Protein AF-A0A7W0DWD5-F1 (afdb_monomer)

Secondary structure (DSSP, 8-state):
--SPPPPP-TT----HHHHIIIIIIHHHHHHS-PEE-TTT--EEESSSSPPB-TT-EEEEEEEEETTEEEEEEEEE--TT-B--S-STTT-EEEE-SSPBPGGGTTEEEEEEEEEETTTTEEEEEEEEEESSSSTT-EEEEEEETTSSSPPBPSSSSSS---TT-EEEEEEEEEB--

Solvent-accessible surface area (backbone atoms only — not comparable to full-atom values): 9457 Å² total; per-residue (Å²): 100,86,67,82,80,80,88,86,65,92,90,64,84,86,44,72,69,53,48,42,53,71,43,52,50,34,51,40,52,61,74,61,66,72,44,76,43,34,92,76,52,44,63,40,32,80,28,79,49,60,31,40,58,61,74,28,51,64,48,30,36,33,43,63,54,80,39,44,34,42,40,42,37,38,40,38,38,18,88,61,38,48,61,39,72,25,60,100,47,11,41,33,32,33,46,41,98,54,36,40,17,81,92,62,39,74,42,74,71,29,46,32,36,42,33,41,57,86,78,74,46,75,47,54,26,36,20,23,38,30,65,52,102,37,92,28,4,21,42,25,70,30,23,50,56,99,51,90,85,52,65,56,32,31,36,52,31,97,48,68,79,54,55,61,20,35,42,39,39,37,42,68,51,53,32,64,101

Radius of gyration: 19.74 Å; Cα contacts (8 Å, |Δi|>4): 423; chains: 1; bounding box: 54×29×57 Å

Mean predicted aligned error: 5.75 Å

pLDDT: mean 90.85, std 7.43, range [57.78, 98.25]

Organism: NCBI:txid2756131

Structure (mmCIF, N/CA/C/O backbone):
data_AF-A0A7W0DWD5-F1
#
_entry.id   AF-A0A7W0DWD5-F1
#
loop_
_atom_site.group_PDB
_atom_site.id
_atom_site.type_symbol
_atom_site.label_atom_id
_atom_site.label_alt_id
_atom_site.label_comp_id
_atom_site.label_asym_id
_atom_site.label_entity_id
_atom_site.label_seq_id
_atom_site.pdbx_PDB_ins_code
_atom_site.Cartn_x
_atom_site.Cartn_y
_atom_site.Cartn_z
_atom_site.occupancy
_atom_site.B_iso_or_equiv
_atom_site.auth_seq_id
_atom_site.auth_comp_id
_atom_site.auth_asym_id
_atom_site.auth_atom_id
_atom_site.pdbx_PDB_model_num
ATOM 1 N N . MET A 1 1 ? -12.768 -1.236 16.192 1.00 63.34 1 MET A N 1
ATOM 2 C CA . MET A 1 1 ? -14.123 -0.891 16.671 1.00 63.34 1 MET A CA 1
ATOM 3 C C . MET A 1 1 ? -15.084 -0.960 15.511 1.00 63.34 1 MET A C 1
ATOM 5 O O . MET A 1 1 ? -14.932 -0.204 14.559 1.00 63.34 1 MET A O 1
ATOM 9 N N . THR A 1 2 ? -16.025 -1.894 15.572 1.00 65.62 2 THR A N 1
ATOM 10 C CA . THR A 1 2 ? -17.063 -2.105 14.551 1.00 65.62 2 THR A CA 1
ATOM 11 C C . THR A 1 2 ? -18.243 -1.142 14.702 1.00 65.62 2 THR A C 1
ATOM 13 O O . THR A 1 2 ? -18.964 -0.914 13.738 1.00 65.62 2 THR A O 1
ATOM 16 N N . PHE A 1 3 ? -18.426 -0.554 15.888 1.00 75.00 3 PHE A N 1
ATOM 17 C CA . PHE A 1 3 ? -19.454 0.446 16.199 1.00 75.00 3 PHE A CA 1
ATOM 18 C C . PHE A 1 3 ? -19.078 1.236 17.466 1.00 75.00 3 PHE A C 1
ATOM 20 O O . PHE A 1 3 ? -18.151 0.854 18.186 1.00 75.00 3 PHE A O 1
ATOM 27 N N . ALA A 1 4 ? -19.783 2.339 17.732 1.00 82.69 4 ALA A N 1
ATOM 28 C CA . ALA A 1 4 ? -19.612 3.128 18.951 1.00 82.69 4 ALA A CA 1
ATOM 29 C C . ALA A 1 4 ? -20.178 2.373 20.173 1.00 82.69 4 ALA A C 1
ATOM 31 O O . ALA A 1 4 ? -21.328 1.938 20.090 1.00 82.69 4 ALA A O 1
ATOM 32 N N . PRO A 1 5 ? -19.423 2.224 21.284 1.00 88.94 5 PRO A N 1
ATOM 33 C CA . PRO A 1 5 ? -19.918 1.551 22.483 1.00 88.94 5 PRO A CA 1
ATOM 34 C C . PRO A 1 5 ? -21.228 2.154 22.976 1.00 88.94 5 PRO A C 1
ATOM 36 O O . PRO A 1 5 ? -21.402 3.379 22.968 1.00 88.94 5 PRO A O 1
ATOM 39 N N . ARG A 1 6 ? -22.143 1.300 23.434 1.00 90.31 6 ARG A N 1
ATOM 40 C CA . ARG A 1 6 ? -23.431 1.778 23.935 1.00 90.31 6 ARG A CA 1
ATOM 41 C C . ARG A 1 6 ? -23.285 2.591 25.224 1.00 90.31 6 ARG A C 1
ATOM 43 O O . ARG A 1 6 ? -22.399 2.352 26.045 1.00 90.31 6 ARG A O 1
ATOM 50 N N . THR A 1 7 ? -24.227 3.503 25.451 1.00 92.75 7 THR A N 1
ATOM 51 C CA . THR A 1 7 ? -24.408 4.145 26.760 1.00 92.75 7 THR A CA 1
ATOM 52 C C . THR A 1 7 ? -25.166 3.202 27.695 1.00 92.75 7 THR A C 1
ATOM 54 O O . THR A 1 7 ? -26.219 2.673 27.327 1.00 92.75 7 THR A O 1
ATOM 57 N N . TRP A 1 8 ? -24.622 2.993 28.895 1.00 93.12 8 TRP A N 1
ATOM 58 C CA . TRP A 1 8 ? -25.220 2.152 29.933 1.00 93.12 8 TRP A CA 1
ATOM 59 C C . TRP A 1 8 ? -26.064 2.992 30.896 1.00 93.12 8 TRP A C 1
ATOM 61 O O . TRP A 1 8 ? -25.707 4.131 31.208 1.00 93.12 8 TRP A O 1
ATOM 71 N N . VAL A 1 9 ? -27.170 2.431 31.376 1.00 93.31 9 VAL A N 1
ATOM 72 C CA . VAL A 1 9 ? -28.076 3.048 32.352 1.00 93.31 9 VAL A CA 1
ATOM 73 C C . VAL A 1 9 ? -28.135 2.220 33.631 1.00 93.31 9 VAL A C 1
ATOM 75 O O . VAL A 1 9 ? -27.999 0.998 33.626 1.00 93.31 9 VAL A O 1
ATOM 78 N N . VAL A 1 10 ? -28.337 2.891 34.764 1.00 94.12 10 VAL A N 1
ATOM 79 C CA . VAL A 1 10 ? -28.386 2.222 36.069 1.00 94.12 10 VAL A CA 1
ATOM 80 C C . VAL A 1 10 ? -29.570 1.254 36.131 1.00 94.12 10 VAL A C 1
ATOM 82 O O . VAL A 1 10 ? -30.687 1.603 35.758 1.00 94.12 10 VAL A O 1
ATOM 85 N N . GLY A 1 11 ? -29.321 0.050 36.653 1.00 93.12 11 GLY A N 1
ATOM 86 C CA . GLY A 1 11 ? -30.352 -0.961 36.902 1.00 93.12 11 GLY A CA 1
ATOM 87 C C . GLY A 1 11 ? -30.719 -1.828 35.697 1.00 93.12 11 GLY A C 1
ATOM 88 O O . GLY A 1 11 ? -31.630 -2.646 35.809 1.00 93.12 11 GLY A O 1
ATOM 89 N N . GLU A 1 12 ? -30.032 -1.691 34.559 1.00 93.00 12 GLU A N 1
ATOM 90 C CA . GLU A 1 12 ? -30.279 -2.564 33.412 1.00 93.00 12 GLU A CA 1
ATOM 91 C C . GLU A 1 12 ? -29.698 -3.973 33.592 1.00 93.00 12 GLU A C 1
ATOM 93 O O . GLU A 1 12 ? -28.645 -4.176 34.202 1.00 93.00 12 GLU A O 1
ATOM 98 N N . VAL A 1 13 ? -30.383 -4.966 33.023 1.00 94.06 13 VAL A N 1
ATOM 99 C CA . VAL A 1 13 ? -29.903 -6.349 33.016 1.00 94.06 13 VAL A CA 1
ATOM 100 C C . VAL A 1 13 ? -28.900 -6.527 31.881 1.00 94.06 13 VAL A C 1
ATOM 102 O O . VAL A 1 13 ? -29.251 -6.474 30.701 1.00 94.06 13 VAL A O 1
ATOM 105 N N . VAL A 1 14 ? -27.647 -6.797 32.240 1.00 94.50 14 VAL A N 1
ATOM 106 C CA . VAL A 1 14 ? -26.581 -7.107 31.284 1.00 94.50 14 VAL A CA 1
ATOM 107 C C . VAL A 1 14 ? -26.730 -8.555 30.816 1.00 94.50 14 VAL A C 1
ATOM 109 O O . VAL A 1 14 ? -26.384 -9.501 31.522 1.00 94.50 14 VAL A O 1
ATOM 112 N N . THR A 1 15 ? -27.285 -8.739 29.620 1.00 96.00 15 THR A N 1
ATOM 113 C CA . THR A 1 15 ? -27.498 -10.068 29.033 1.00 96.00 15 THR A CA 1
ATOM 114 C C . THR A 1 15 ? -26.234 -10.606 28.364 1.00 96.00 15 THR A C 1
ATOM 116 O O . THR A 1 15 ? -25.321 -9.861 28.006 1.00 96.00 15 THR A O 1
ATOM 119 N N . ALA A 1 16 ? -26.205 -11.916 28.105 1.00 96.00 16 ALA A N 1
ATOM 120 C CA . ALA A 1 16 ? -25.141 -12.527 27.311 1.00 96.00 16 ALA A CA 1
ATOM 121 C C . ALA A 1 16 ? -25.033 -11.914 25.902 1.00 96.00 16 ALA A C 1
ATOM 123 O O . ALA A 1 16 ? -23.928 -11.756 25.395 1.00 96.00 16 ALA A O 1
ATOM 124 N N . ALA A 1 17 ? -26.153 -11.527 25.280 1.00 95.06 17 ALA A N 1
ATOM 125 C CA . ALA A 1 17 ? -26.139 -10.857 23.979 1.00 95.06 17 ALA A CA 1
ATOM 126 C C . ALA A 1 17 ? -25.396 -9.514 24.046 1.00 95.06 17 ALA A C 1
ATOM 128 O O . ALA A 1 17 ? -24.547 -9.243 23.202 1.00 95.06 17 ALA A O 1
ATOM 129 N N . LEU A 1 18 ? -25.646 -8.729 25.099 1.00 93.94 18 LEU A N 1
ATOM 130 C CA . LEU A 1 18 ? -24.964 -7.456 25.327 1.00 93.94 18 LEU A CA 1
ATOM 131 C C . LEU A 1 18 ? -23.473 -7.641 25.616 1.00 93.94 18 LEU A C 1
ATOM 133 O O . LEU A 1 18 ? -22.660 -6.892 25.088 1.00 93.94 18 LEU A O 1
ATOM 137 N N . LEU A 1 19 ? -23.091 -8.658 26.394 1.00 94.25 19 LEU A N 1
ATOM 138 C CA . LEU A 1 19 ? -21.676 -8.977 26.621 1.00 94.25 19 LEU A CA 1
ATOM 139 C C . LEU A 1 19 ? -20.978 -9.426 25.330 1.00 94.25 19 LEU A C 1
ATOM 141 O O . LEU A 1 19 ? -19.835 -9.051 25.080 1.00 94.25 19 LEU A O 1
ATOM 145 N N . ASN A 1 20 ? -21.649 -10.211 24.487 1.00 94.25 20 ASN A N 1
ATOM 146 C CA . ASN A 1 20 ? -21.082 -10.635 23.208 1.00 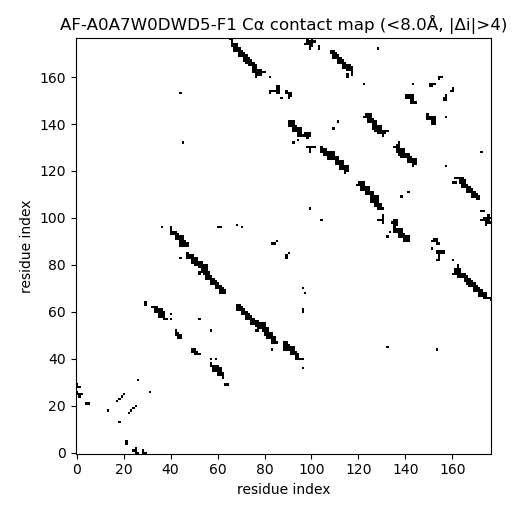94.25 20 ASN A CA 1
ATOM 147 C C . ASN A 1 20 ? -20.855 -9.429 22.296 1.00 94.25 20 ASN A C 1
ATOM 149 O O . ASN A 1 20 ? -19.750 -9.245 21.804 1.00 94.25 20 ASN A O 1
ATOM 153 N N . GLN A 1 21 ? -21.868 -8.581 22.148 1.00 91.69 21 GLN A N 1
ATOM 154 C CA . GLN A 1 21 ? -21.807 -7.404 21.296 1.00 91.69 21 GLN A CA 1
ATOM 155 C C . GLN A 1 21 ? -20.777 -6.385 21.812 1.00 91.69 21 GLN A C 1
ATOM 157 O O . GLN A 1 21 ? -19.808 -6.063 21.130 1.00 91.69 21 GLN A O 1
ATOM 162 N N . GLU A 1 22 ? -20.953 -5.887 23.034 1.00 92.31 22 GLU A N 1
ATOM 163 C CA . GLU A 1 22 ? -20.203 -4.728 23.537 1.00 92.31 22 GLU A CA 1
ATOM 164 C C . GLU A 1 22 ? -18.776 -5.070 23.975 1.00 92.31 22 GLU A C 1
ATOM 166 O O . GLU A 1 22 ? -17.918 -4.191 24.015 1.00 92.31 22 GLU A O 1
ATOM 171 N N . ILE A 1 23 ? -18.504 -6.336 24.301 1.00 89.81 23 ILE A N 1
ATOM 172 C CA . ILE A 1 23 ? -17.186 -6.776 24.766 1.00 89.81 23 ILE A CA 1
ATOM 173 C C . ILE A 1 23 ? -16.548 -7.677 23.719 1.00 89.81 23 ILE A C 1
ATOM 175 O O . ILE A 1 23 ? -15.553 -7.294 23.106 1.00 89.81 23 ILE A O 1
ATOM 179 N N . ARG A 1 24 ? -17.100 -8.875 23.494 1.00 89.81 24 ARG A N 1
ATOM 180 C CA . ARG A 1 24 ? -16.431 -9.884 22.659 1.00 89.81 24 ARG A CA 1
ATOM 181 C C . ARG A 1 24 ? -16.219 -9.391 21.230 1.00 89.81 24 ARG A C 1
ATOM 183 O O . ARG A 1 24 ? -15.098 -9.468 20.742 1.00 89.81 24 ARG A O 1
ATOM 190 N N . ASP A 1 25 ? -17.254 -8.883 20.573 1.00 88.12 25 ASP A N 1
ATOM 191 C CA . ASP A 1 25 ? -17.183 -8.481 19.167 1.00 88.12 25 ASP A CA 1
ATOM 192 C C . ASP A 1 25 ? -16.305 -7.237 18.990 1.00 88.12 25 ASP A C 1
ATOM 194 O O . ASP A 1 25 ? -15.529 -7.153 18.037 1.00 88.12 25 ASP A O 1
ATOM 198 N N . GLN A 1 26 ? -16.334 -6.311 19.954 1.00 84.38 26 GLN A N 1
ATOM 199 C CA . GLN A 1 26 ? -15.418 -5.171 19.995 1.00 84.38 26 GLN A CA 1
ATOM 200 C C . GLN A 1 26 ? -13.961 -5.629 20.114 1.00 84.38 26 GLN A C 1
ATOM 202 O O . GLN A 1 26 ? -13.141 -5.240 19.281 1.00 84.38 26 GLN A O 1
ATOM 207 N N . PHE A 1 27 ? -13.635 -6.500 21.075 1.00 83.88 27 PHE A N 1
ATOM 208 C CA . PHE A 1 27 ? -12.287 -7.057 21.229 1.00 83.88 27 PHE A CA 1
ATOM 209 C C . PHE A 1 27 ? -11.851 -7.864 20.004 1.00 83.88 27 PHE A C 1
ATOM 211 O O . PHE A 1 27 ? -10.753 -7.658 19.489 1.00 83.88 27 PHE A O 1
ATOM 218 N N . ASN A 1 28 ? -12.733 -8.700 19.462 1.00 82.88 28 ASN A N 1
ATOM 219 C CA . ASN A 1 28 ? -12.483 -9.417 18.217 1.00 82.88 28 ASN A CA 1
ATOM 220 C C . ASN A 1 28 ? -12.230 -8.453 17.051 1.00 82.88 28 ASN A C 1
ATOM 222 O O . ASN A 1 28 ? -11.404 -8.752 16.202 1.00 82.88 28 ASN A O 1
ATOM 226 N N . SER A 1 29 ? -12.847 -7.270 17.012 1.00 76.81 29 SER A N 1
ATOM 227 C CA . SER A 1 29 ? -12.554 -6.283 15.964 1.00 76.81 29 SER A CA 1
ATOM 228 C C . SER A 1 29 ? -11.142 -5.694 16.044 1.00 76.81 29 SER A C 1
ATOM 230 O O . SER A 1 29 ? -10.617 -5.243 15.031 1.00 76.81 29 SER A O 1
ATOM 232 N N . PHE A 1 30 ? -10.527 -5.680 17.230 1.00 72.50 30 PHE A N 1
AT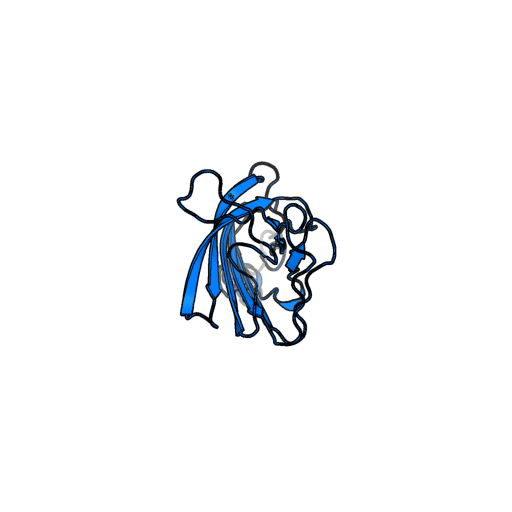OM 233 C CA . PHE A 1 30 ? -9.148 -5.221 17.408 1.00 72.50 30 PHE A CA 1
ATOM 234 C C . PHE A 1 30 ? -8.124 -6.327 17.149 1.00 72.50 30 PHE A C 1
ATOM 236 O O . PHE A 1 30 ? -7.019 -6.038 16.699 1.00 72.50 30 PHE A O 1
ATOM 243 N N . PHE A 1 31 ? -8.483 -7.580 17.436 1.00 74.94 31 PHE A N 1
ATOM 244 C CA . PHE A 1 31 ? -7.552 -8.710 17.401 1.00 74.94 31 PHE A CA 1
ATOM 245 C C . PHE A 1 31 ? -7.765 -9.671 16.219 1.00 74.94 31 PHE A C 1
ATOM 247 O O . PHE A 1 31 ? -6.929 -10.538 15.985 1.00 74.94 31 PHE A O 1
ATOM 254 N N . GLY A 1 32 ? -8.887 -9.567 15.505 1.00 67.25 32 GLY A N 1
ATOM 255 C CA . GLY A 1 32 ? -9.490 -10.731 14.852 1.00 67.25 32 GLY A CA 1
ATOM 256 C C . GLY A 1 32 ? -9.244 -10.937 13.364 1.00 67.25 32 GLY A C 1
ATOM 257 O O . GLY A 1 32 ? -9.376 -12.072 12.923 1.00 67.25 32 GLY A O 1
ATOM 258 N N . ALA A 1 33 ? -8.877 -9.939 12.561 1.00 75.88 33 ALA A N 1
ATOM 259 C CA . ALA A 1 33 ? -8.513 -10.211 11.169 1.00 75.88 33 ALA A CA 1
ATOM 260 C C . ALA A 1 33 ? -7.772 -9.047 10.522 1.00 75.88 33 ALA A C 1
ATOM 262 O O . ALA A 1 33 ? -8.101 -7.882 10.729 1.00 75.88 33 ALA A O 1
ATOM 263 N N . TRP A 1 34 ? -6.819 -9.394 9.663 1.00 90.06 34 TRP A N 1
ATOM 264 C CA . TRP A 1 34 ? -6.355 -8.499 8.615 1.00 90.06 34 TRP A CA 1
ATOM 265 C C . TRP A 1 34 ? -7.538 -8.104 7.723 1.00 90.06 34 TRP A C 1
ATOM 267 O O . TRP A 1 34 ? -8.212 -8.976 7.172 1.00 90.06 34 TRP A O 1
ATOM 277 N N . THR A 1 35 ? -7.760 -6.807 7.549 1.00 92.56 35 THR A N 1
ATOM 278 C CA . THR A 1 35 ? -8.734 -6.272 6.597 1.00 92.56 35 THR A CA 1
ATOM 279 C C . THR A 1 35 ? -8.106 -6.235 5.210 1.00 92.56 35 THR A C 1
ATOM 281 O O . THR A 1 35 ? -7.028 -5.665 5.030 1.00 92.56 35 THR A O 1
ATOM 284 N N . ASP A 1 36 ? -8.772 -6.839 4.228 1.00 95.44 36 ASP A N 1
ATOM 285 C CA . ASP A 1 36 ? -8.364 -6.765 2.826 1.00 95.44 36 ASP A CA 1
ATOM 286 C C . ASP A 1 36 ? -8.800 -5.428 2.208 1.00 95.44 36 ASP A C 1
ATOM 288 O O . ASP A 1 36 ? -9.934 -4.990 2.394 1.00 95.44 36 ASP A O 1
ATOM 292 N N . TYR A 1 37 ? -7.891 -4.780 1.484 1.00 96.38 37 TYR A N 1
ATOM 293 C CA . TYR A 1 37 ? -8.164 -3.569 0.702 1.00 96.38 37 TYR A CA 1
ATOM 294 C C . TYR A 1 37 ? -7.575 -3.671 -0.711 1.00 96.38 37 TYR A C 1
ATOM 296 O O . TYR A 1 37 ? -7.326 -2.665 -1.370 1.00 96.38 37 TYR A O 1
ATOM 304 N N . SER A 1 38 ? -7.353 -4.896 -1.200 1.00 97.44 38 SER A N 1
ATOM 305 C CA . SER A 1 38 ? -6.694 -5.156 -2.486 1.00 97.44 38 SER A CA 1
ATOM 306 C C . SER A 1 38 ? -7.414 -4.484 -3.656 1.00 97.44 38 SER A C 1
ATOM 308 O O . SER A 1 38 ? -6.766 -3.976 -4.563 1.00 97.44 38 SER A O 1
ATOM 310 N N . ALA A 1 39 ? -8.749 -4.445 -3.617 1.00 96.75 39 ALA A N 1
ATOM 311 C CA . ALA A 1 39 ? -9.578 -3.878 -4.681 1.00 96.75 39 ALA A CA 1
ATOM 312 C C . ALA A 1 39 ? -9.575 -2.340 -4.734 1.00 96.75 39 ALA A C 1
ATOM 314 O O . ALA A 1 39 ? -9.924 -1.768 -5.762 1.00 96.75 39 ALA A O 1
ATOM 315 N N . THR A 1 40 ? -9.222 -1.670 -3.635 1.00 95.88 40 THR A N 1
ATOM 316 C CA . THR A 1 40 ? -9.196 -0.199 -3.540 1.00 95.88 40 THR A CA 1
ATOM 317 C C . THR A 1 40 ? -7.780 0.362 -3.502 1.00 95.88 40 THR A C 1
ATOM 319 O O . THR A 1 40 ? -7.598 1.577 -3.463 1.00 95.88 40 THR A O 1
ATOM 322 N N . MET A 1 41 ? -6.776 -0.511 -3.505 1.00 97.00 41 MET A N 1
ATOM 323 C CA . MET A 1 41 ? -5.375 -0.137 -3.534 1.00 97.00 41 MET A CA 1
ATOM 324 C C . MET A 1 41 ? -5.009 0.415 -4.922 1.00 97.00 41 MET A C 1
ATOM 326 O O . MET A 1 41 ? -5.243 -0.224 -5.945 1.00 97.00 41 MET A O 1
ATOM 330 N N . VAL A 1 42 ? -4.431 1.614 -4.948 1.00 96.88 42 VAL A N 1
ATOM 331 C CA . VAL A 1 42 ? -4.006 2.332 -6.152 1.00 96.88 42 VAL A CA 1
ATOM 332 C C . VAL A 1 42 ? -2.489 2.291 -6.256 1.00 96.88 42 VAL A C 1
ATOM 334 O O . VAL A 1 42 ? -1.800 2.764 -5.355 1.00 96.88 42 VAL A O 1
ATOM 337 N N . TRP A 1 43 ? -1.978 1.774 -7.369 1.00 96.50 43 TRP A N 1
ATOM 338 C CA . TRP A 1 43 ? -0.613 2.008 -7.838 1.00 96.50 43 TRP A CA 1
ATOM 339 C C . TRP A 1 43 ? -0.666 3.098 -8.906 1.00 96.50 43 TRP A C 1
ATOM 341 O O . TRP A 1 43 ? -1.419 2.966 -9.869 1.00 96.50 43 TRP A O 1
ATOM 351 N N . GLY A 1 44 ? 0.087 4.176 -8.713 1.00 95.56 44 GLY A N 1
ATOM 352 C CA . GLY A 1 44 ? 0.093 5.323 -9.612 1.00 95.56 44 GLY A CA 1
ATOM 353 C C . GLY A 1 44 ? 1.484 5.914 -9.813 1.00 95.56 44 GLY A C 1
ATOM 354 O O . GLY A 1 44 ? 2.459 5.474 -9.205 1.00 95.56 44 GLY A O 1
ATOM 355 N N . ALA A 1 45 ? 1.548 6.920 -10.678 1.00 95.19 45 ALA A N 1
ATOM 356 C CA . ALA A 1 45 ? 2.737 7.704 -10.999 1.00 95.19 45 ALA A CA 1
ATOM 357 C C . ALA A 1 45 ? 2.443 9.197 -10.801 1.00 95.19 45 ALA A C 1
ATOM 359 O O . ALA A 1 45 ? 1.349 9.665 -11.127 1.00 95.19 45 ALA A O 1
ATOM 360 N N . GLU A 1 46 ? 3.390 9.959 -10.254 1.00 92.56 46 GLU A N 1
ATOM 361 C CA . GLU A 1 46 ? 3.192 11.398 -9.997 1.00 92.56 46 GLU A CA 1
ATOM 362 C C . GLU A 1 46 ? 3.033 12.241 -11.265 1.00 92.56 46 GLU A C 1
ATOM 364 O O . GLU A 1 46 ? 2.379 13.285 -11.243 1.00 92.56 46 GLU A O 1
ATOM 369 N N . GLY A 1 47 ? 3.593 11.774 -12.375 1.00 88.81 47 GLY A N 1
ATOM 370 C CA . GLY A 1 47 ? 3.510 12.401 -13.682 1.00 88.81 47 GLY A CA 1
ATOM 371 C C . GLY A 1 47 ? 3.461 11.368 -14.803 1.00 88.81 47 GLY A C 1
ATOM 372 O O . GLY A 1 47 ? 3.720 10.182 -14.603 1.00 88.81 47 GLY A O 1
ATOM 373 N N . GLY A 1 48 ? 3.111 11.842 -15.999 1.00 88.44 48 GLY A N 1
ATOM 374 C CA . GLY A 1 48 ? 2.972 11.000 -17.187 1.00 88.44 48 GLY A CA 1
ATOM 375 C C . GLY A 1 48 ? 1.783 10.036 -17.128 1.00 88.44 48 GLY A C 1
ATOM 376 O O . GLY A 1 48 ? 0.803 10.239 -16.402 1.00 88.44 48 GLY A O 1
ATOM 377 N N . THR A 1 49 ? 1.865 8.992 -17.946 1.00 92.44 49 THR A N 1
ATOM 378 C CA . THR A 1 49 ? 0.880 7.916 -18.037 1.00 92.44 49 THR A CA 1
ATOM 379 C C . THR A 1 49 ? 0.877 7.088 -16.757 1.00 92.44 49 THR A C 1
ATOM 381 O O . THR A 1 49 ? 1.925 6.671 -16.266 1.00 92.44 49 THR A O 1
ATOM 384 N N . GLN A 1 50 ? -0.312 6.822 -16.217 1.00 93.94 50 GLN A N 1
ATOM 385 C CA . GLN A 1 50 ? -0.452 6.015 -15.007 1.00 93.94 50 GLN A CA 1
ATOM 386 C C . GLN A 1 50 ? -0.135 4.536 -15.291 1.00 93.94 50 GLN A C 1
ATOM 388 O O . GLN A 1 50 ? -0.547 4.017 -16.336 1.00 93.94 50 GLN A O 1
ATOM 393 N N . PRO A 1 51 ? 0.554 3.834 -14.373 1.00 95.69 51 PRO A N 1
ATOM 394 C CA . PRO A 1 51 ? 0.689 2.390 -14.455 1.00 95.69 51 PRO A CA 1
ATOM 395 C C . PRO A 1 51 ? -0.683 1.720 -14.331 1.00 95.69 51 PRO A C 1
ATOM 397 O O . PRO A 1 51 ? -1.594 2.221 -13.669 1.00 95.69 51 PRO A O 1
ATOM 400 N N . ALA A 1 52 ? -0.828 0.560 -14.957 1.00 96.44 52 ALA A N 1
ATOM 401 C CA . ALA A 1 52 ? -2.026 -0.255 -14.862 1.00 96.44 52 ALA A CA 1
ATOM 402 C C . ALA A 1 52 ? -1.640 -1.704 -14.592 1.00 96.44 52 ALA A C 1
ATOM 404 O O . ALA A 1 52 ? -0.780 -2.278 -15.258 1.00 96.44 52 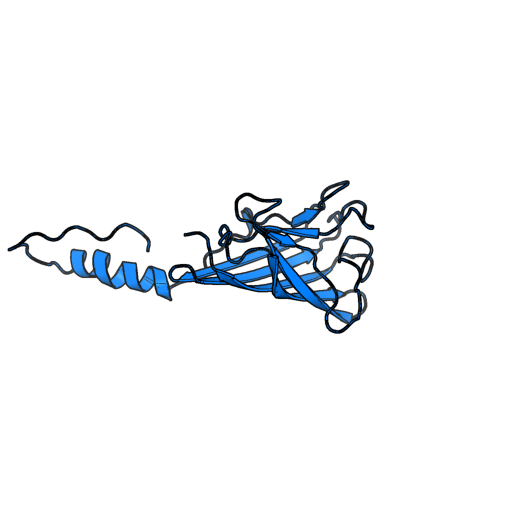ALA A O 1
ATOM 405 N N . ILE A 1 53 ? -2.324 -2.333 -13.635 1.00 97.38 53 ILE A N 1
ATOM 406 C CA . ILE A 1 53 ? -2.007 -3.709 -13.246 1.00 97.38 53 ILE A CA 1
ATOM 407 C C . ILE A 1 53 ? -2.298 -4.725 -14.360 1.00 97.38 53 ILE A C 1
ATOM 409 O O . ILE A 1 53 ? -1.639 -5.759 -14.425 1.00 97.38 53 ILE A O 1
ATOM 413 N N . GLY A 1 54 ? -3.240 -4.446 -15.267 1.00 97.56 54 GLY A N 1
ATOM 414 C CA . GLY A 1 54 ? -3.612 -5.380 -16.332 1.00 97.56 54 GLY A CA 1
ATOM 415 C C . GLY A 1 54 ? -4.039 -6.741 -15.769 1.00 97.56 54 GLY A C 1
ATOM 416 O O . GLY A 1 54 ? -4.872 -6.808 -14.870 1.00 97.56 54 GLY A O 1
ATOM 417 N N . ASN A 1 55 ? -3.443 -7.822 -16.276 1.00 97.75 55 ASN A N 1
ATOM 418 C CA . ASN A 1 55 ? -3.638 -9.190 -15.784 1.00 97.75 55 ASN A CA 1
ATOM 419 C C . ASN A 1 55 ? -2.736 -9.572 -14.589 1.00 97.75 55 ASN A C 1
ATOM 421 O O . ASN A 1 55 ? -2.654 -10.751 -14.242 1.00 97.75 55 ASN A O 1
ATOM 425 N N . GLY A 1 56 ? -2.036 -8.607 -13.988 1.00 97.88 56 GLY A N 1
ATOM 426 C CA . GLY A 1 56 ? -1.307 -8.793 -12.736 1.00 97.88 56 GLY A CA 1
ATOM 427 C C . GLY A 1 56 ? -2.239 -8.956 -11.531 1.00 97.88 56 GLY A C 1
ATOM 428 O O . GLY A 1 56 ? -3.464 -8.951 -11.650 1.00 97.88 56 GLY A O 1
ATOM 429 N N . THR A 1 57 ? -1.659 -9.088 -10.339 1.00 98.00 57 THR A N 1
ATOM 430 C CA . THR A 1 57 ? -2.432 -9.242 -9.096 1.00 98.00 57 THR A CA 1
ATOM 431 C C . THR A 1 57 ? -1.974 -8.275 -8.016 1.00 98.00 57 THR A C 1
ATOM 433 O O . THR A 1 57 ? -0.781 -8.014 -7.864 1.00 98.00 57 THR A O 1
ATOM 436 N N . ILE A 1 58 ? -2.934 -7.773 -7.241 1.00 98.25 58 ILE A N 1
ATOM 437 C CA . ILE A 1 58 ? -2.703 -6.967 -6.043 1.00 98.25 58 ILE A CA 1
ATOM 438 C C . ILE A 1 58 ? -3.242 -7.754 -4.854 1.00 98.25 58 ILE A C 1
ATOM 440 O O . ILE A 1 58 ? -4.367 -8.248 -4.879 1.00 98.25 58 ILE A O 1
ATOM 444 N N . VAL A 1 59 ? -2.427 -7.871 -3.811 1.00 98.12 59 VAL A N 1
ATOM 445 C CA . VAL A 1 59 ? -2.827 -8.362 -2.494 1.00 98.12 59 VAL A CA 1
ATOM 446 C C . VAL A 1 59 ? -2.443 -7.295 -1.487 1.00 98.12 59 VAL A C 1
ATOM 448 O O . VAL A 1 59 ? -1.261 -7.029 -1.300 1.00 98.12 59 VAL A O 1
ATOM 451 N N . ALA A 1 60 ? -3.422 -6.687 -0.832 1.00 97.88 60 ALA A N 1
ATOM 452 C CA . ALA A 1 60 ? -3.201 -5.607 0.113 1.00 97.88 60 ALA A CA 1
ATOM 453 C C . ALA A 1 60 ? -4.058 -5.819 1.359 1.00 97.88 60 ALA A C 1
ATOM 455 O O . ALA A 1 60 ? -5.275 -5.994 1.278 1.00 97.88 60 ALA A O 1
ATOM 456 N N . ARG A 1 61 ? -3.415 -5.833 2.528 1.00 96.75 61 ARG A N 1
ATOM 457 C CA . ARG A 1 61 ? -4.064 -6.094 3.814 1.00 96.75 61 ARG A CA 1
ATOM 458 C C . ARG A 1 61 ? -3.534 -5.183 4.905 1.00 96.75 61 ARG A C 1
ATOM 460 O O . ARG A 1 61 ? -2.367 -4.799 4.871 1.00 96.75 61 ARG A O 1
ATOM 467 N N . TYR A 1 62 ? -4.371 -4.854 5.882 1.00 95.25 62 TYR A N 1
ATOM 468 C CA . TYR A 1 62 ? -3.948 -4.064 7.034 1.00 95.25 62 TYR A CA 1
ATOM 469 C C . TYR A 1 62 ? -4.633 -4.478 8.332 1.00 95.25 62 TYR A C 1
ATOM 471 O O . TYR A 1 62 ? -5.712 -5.068 8.326 1.00 95.25 62 TYR A O 1
ATOM 479 N N . ILE A 1 63 ? -4.004 -4.133 9.449 1.00 93.12 63 ILE A N 1
ATOM 480 C CA . ILE A 1 63 ? -4.613 -4.108 10.775 1.00 93.12 63 ILE A CA 1
ATOM 481 C C . ILE A 1 63 ? -4.476 -2.684 11.304 1.00 93.12 63 ILE A C 1
ATOM 483 O O . ILE A 1 63 ? -3.426 -2.055 11.172 1.00 93.12 63 ILE A O 1
ATOM 487 N N . LYS A 1 64 ? -5.548 -2.170 11.910 1.00 89.94 64 LYS A N 1
ATOM 488 C CA . LYS A 1 64 ? -5.562 -0.855 12.551 1.00 89.94 64 LYS A CA 1
ATOM 489 C C . LYS A 1 64 ? -6.007 -0.982 14.001 1.00 89.94 64 LYS A C 1
ATOM 491 O O . LYS A 1 64 ? -7.161 -1.315 14.269 1.00 89.94 64 LYS A O 1
ATOM 496 N N . VAL A 1 65 ? -5.104 -0.670 14.926 1.00 89.19 65 VAL A N 1
ATOM 497 C CA . VAL A 1 65 ? -5.372 -0.641 16.370 1.00 89.19 65 VAL A CA 1
ATOM 498 C C . VAL A 1 65 ? -5.189 0.790 16.862 1.00 89.19 65 VAL A C 1
ATOM 500 O O . VAL A 1 65 ? -4.082 1.325 16.882 1.00 89.19 65 VAL A O 1
ATOM 503 N N . GLY A 1 66 ? -6.295 1.445 17.224 1.00 87.38 66 GLY A N 1
ATOM 504 C CA . GLY A 1 66 ? -6.284 2.885 17.486 1.00 87.38 66 GLY A CA 1
ATOM 505 C C . GLY A 1 66 ? -5.829 3.651 16.240 1.00 87.38 66 GLY A C 1
ATOM 506 O O . GLY A 1 66 ? -6.425 3.485 15.174 1.00 87.38 66 GLY A O 1
ATOM 507 N N . ARG A 1 67 ? -4.768 4.454 16.374 1.00 91.12 67 ARG A N 1
ATOM 508 C CA . ARG A 1 67 ? -4.121 5.179 15.264 1.00 91.12 67 ARG A CA 1
ATOM 509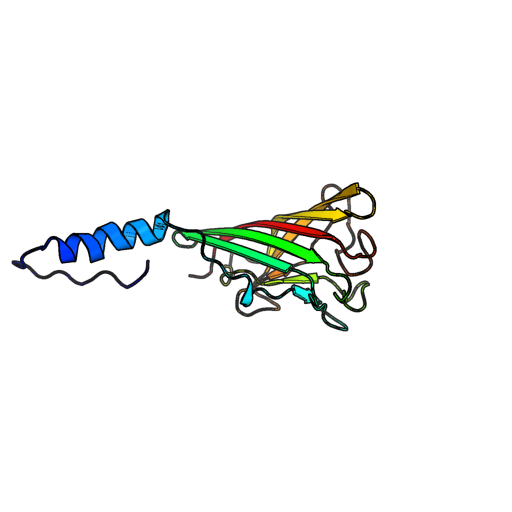 C C . ARG A 1 67 ? -2.935 4.439 14.651 1.00 91.12 67 ARG A C 1
ATOM 511 O O . ARG A 1 67 ? -2.375 4.897 13.666 1.00 91.12 67 ARG A O 1
ATOM 518 N N . THR A 1 68 ? -2.524 3.309 15.214 1.00 91.94 68 THR A N 1
ATOM 519 C CA . THR A 1 68 ? -1.429 2.520 14.647 1.00 91.94 68 THR A CA 1
ATOM 520 C C . THR A 1 68 ? -1.968 1.648 13.524 1.00 91.94 68 THR A C 1
ATOM 522 O O . THR A 1 68 ? -2.894 0.861 13.734 1.00 91.94 68 THR A O 1
ATOM 525 N N . VAL A 1 69 ? -1.382 1.787 12.338 1.00 93.31 69 VAL A N 1
ATOM 526 C CA . VAL A 1 69 ? -1.693 0.970 11.167 1.00 93.31 69 VAL A CA 1
ATOM 527 C C . VAL A 1 69 ? -0.476 0.133 10.814 1.00 93.31 69 VAL A C 1
ATOM 529 O O . VAL A 1 69 ? 0.588 0.688 10.556 1.00 93.31 69 VAL A O 1
ATOM 532 N N . ASP A 1 70 ? -0.656 -1.183 10.764 1.00 94.38 70 ASP A N 1
ATOM 533 C CA . ASP A 1 70 ? 0.276 -2.130 10.157 1.00 94.38 70 ASP A CA 1
ATOM 534 C C . ASP A 1 70 ? -0.311 -2.604 8.832 1.00 94.38 70 ASP A C 1
ATOM 536 O O . ASP A 1 70 ? -1.469 -3.022 8.779 1.00 94.38 70 ASP A O 1
ATOM 540 N N . TYR A 1 71 ? 0.466 -2.552 7.754 1.00 95.44 71 TYR A N 1
ATOM 541 C CA . TYR A 1 71 ? -0.006 -2.968 6.437 1.00 95.44 71 TYR A CA 1
ATOM 542 C C . TYR A 1 71 ? 1.011 -3.836 5.702 1.00 95.44 71 TYR A C 1
ATOM 544 O O . TYR A 1 71 ? 2.218 -3.778 5.938 1.00 95.44 71 TYR A O 1
ATOM 552 N N . LEU A 1 72 ? 0.477 -4.632 4.781 1.00 96.00 72 LEU A N 1
ATOM 553 C CA . LEU A 1 72 ? 1.2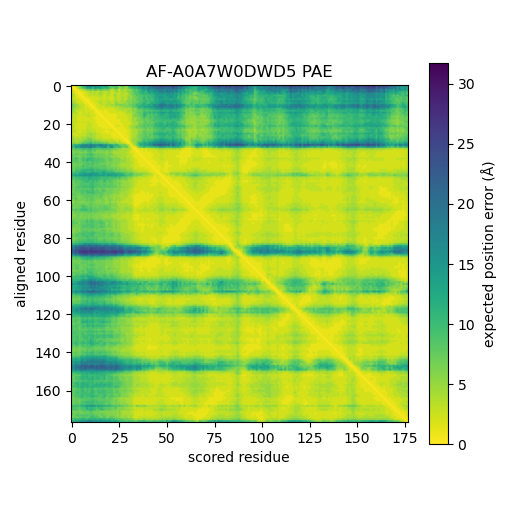00 -5.490 3.857 1.00 96.00 72 LEU A CA 1
ATOM 554 C C . LEU A 1 72 ? 0.601 -5.282 2.464 1.00 96.00 72 LEU A C 1
ATOM 556 O O . LEU A 1 72 ? -0.619 -5.308 2.299 1.00 96.00 72 LEU A O 1
ATOM 560 N N . GLN A 1 73 ? 1.446 -5.103 1.460 1.00 96.88 73 GLN A N 1
ATOM 561 C CA . GLN A 1 73 ? 1.070 -5.046 0.053 1.00 96.88 73 GLN A CA 1
ATOM 562 C C . GLN A 1 73 ? 1.989 -5.960 -0.745 1.00 96.88 73 GLN A C 1
ATOM 564 O O . GLN A 1 73 ? 3.195 -6.025 -0.505 1.00 96.88 73 GLN A O 1
ATOM 569 N N . ARG A 1 74 ? 1.416 -6.650 -1.722 1.00 97.44 74 ARG A N 1
ATOM 570 C CA . ARG A 1 74 ? 2.137 -7.413 -2.726 1.00 97.44 74 ARG A CA 1
ATOM 571 C C . ARG A 1 74 ? 1.502 -7.174 -4.082 1.00 97.44 74 ARG A C 1
ATOM 573 O O . ARG A 1 74 ? 0.319 -7.453 -4.257 1.00 97.44 74 ARG A O 1
ATOM 580 N N . ILE A 1 75 ? 2.300 -6.723 -5.034 1.00 97.44 75 ILE A N 1
ATOM 581 C CA . ILE A 1 75 ? 1.877 -6.488 -6.413 1.00 97.44 75 ILE A CA 1
ATOM 582 C C . ILE A 1 75 ? 2.705 -7.412 -7.289 1.00 97.44 75 ILE A C 1
ATOM 584 O O . ILE A 1 75 ? 3.928 -7.362 -7.244 1.00 97.44 75 ILE A O 1
ATOM 588 N N . THR A 1 76 ? 2.050 -8.294 -8.036 1.00 97.50 76 THR A N 1
ATOM 589 C CA . THR A 1 76 ? 2.704 -9.165 -9.021 1.00 97.50 76 THR A CA 1
ATOM 590 C C . THR A 1 76 ? 2.350 -8.672 -10.408 1.00 97.50 76 THR A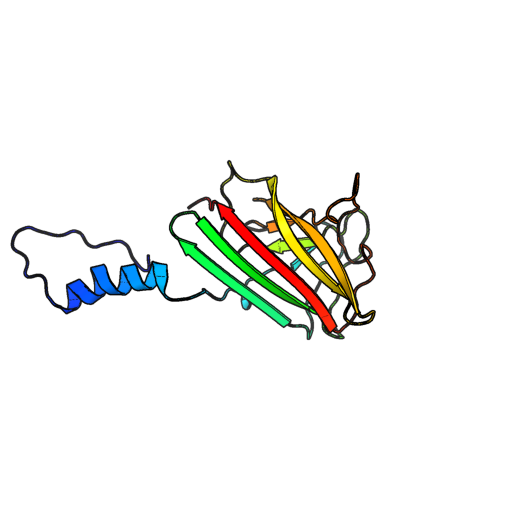 C 1
ATOM 592 O O . THR A 1 76 ? 1.169 -8.614 -10.755 1.00 97.50 76 THR A O 1
ATOM 595 N N . LEU A 1 77 ? 3.368 -8.318 -11.183 1.00 97.81 77 LEU A N 1
ATOM 596 C CA . LEU A 1 77 ? 3.198 -7.790 -12.526 1.00 97.81 77 LEU A CA 1
ATOM 597 C C . LEU A 1 77 ? 2.787 -8.905 -13.488 1.00 97.81 77 LEU A C 1
ATOM 599 O O . LEU A 1 77 ? 3.327 -10.011 -13.461 1.00 97.81 77 LEU A O 1
ATOM 603 N N . GLY A 1 78 ? 1.809 -8.609 -14.333 1.00 97.56 78 GLY A N 1
ATOM 604 C CA . GLY A 1 78 ? 1.339 -9.489 -15.390 1.00 97.56 78 GLY A CA 1
ATOM 605 C C . GLY A 1 78 ? 1.922 -9.109 -16.750 1.00 97.56 78 GLY A C 1
ATOM 606 O O . GLY A 1 78 ? 2.552 -8.068 -16.917 1.00 97.56 78 GLY A O 1
ATOM 607 N N . SER A 1 79 ? 1.690 -9.956 -17.751 1.00 96.81 79 SER A N 1
ATOM 608 C CA . SER A 1 79 ? 2.157 -9.726 -19.125 1.00 96.81 79 SER A CA 1
ATOM 609 C C . SER A 1 79 ? 1.483 -8.551 -19.834 1.00 96.81 79 SER A C 1
ATOM 611 O O . SER A 1 79 ? 1.976 -8.108 -20.864 1.00 96.81 79 SER A O 1
ATOM 613 N N . THR A 1 80 ? 0.344 -8.073 -19.329 1.00 97.62 80 THR A N 1
ATOM 614 C CA . THR A 1 80 ? -0.367 -6.903 -19.862 1.00 97.62 80 THR A CA 1
ATOM 615 C C . THR A 1 80 ? -0.347 -5.723 -18.891 1.00 97.62 80 THR A C 1
ATOM 617 O O . THR A 1 80 ? -1.144 -4.798 -19.057 1.00 97.62 80 THR A O 1
ATOM 620 N N . SER A 1 81 ? 0.481 -5.768 -17.840 1.00 97.69 81 SER A N 1
ATOM 621 C CA . SER A 1 81 ? 0.689 -4.607 -16.974 1.00 97.69 81 SER A CA 1
ATOM 622 C C . SER A 1 81 ? 1.389 -3.492 -17.754 1.00 97.69 81 SER A C 1
ATOM 624 O O . SER A 1 81 ? 2.268 -3.760 -18.571 1.00 97.69 81 SER A O 1
ATOM 626 N N . THR A 1 82 ? 1.018 -2.243 -17.486 1.00 96.06 82 THR A N 1
ATOM 627 C CA . THR A 1 82 ? 1.735 -1.056 -17.965 1.00 96.06 82 THR A CA 1
ATOM 628 C C . THR A 1 82 ? 2.381 -0.347 -16.782 1.00 96.06 82 THR A C 1
ATOM 630 O O . THR A 1 82 ? 1.860 -0.374 -15.667 1.00 96.06 82 THR A O 1
ATOM 633 N N . TYR A 1 83 ? 3.527 0.285 -17.018 1.00 93.81 83 TYR A N 1
ATOM 634 C CA . TYR A 1 83 ? 4.410 0.780 -15.954 1.00 93.81 83 TYR A CA 1
ATOM 635 C C . TYR A 1 83 ? 4.425 2.314 -15.842 1.00 93.81 83 TYR A C 1
ATOM 637 O O . TYR A 1 83 ? 5.007 2.869 -14.911 1.00 93.81 83 TYR A O 1
ATOM 645 N N . GLY A 1 84 ? 3.739 2.994 -16.764 1.00 91.75 84 GLY A N 1
ATOM 646 C CA . GLY A 1 84 ? 3.857 4.434 -16.974 1.00 91.75 84 GLY A CA 1
ATOM 647 C C . GLY A 1 84 ? 5.088 4.802 -17.804 1.00 91.75 84 GLY A C 1
ATOM 648 O O . GLY A 1 84 ? 5.778 3.925 -18.323 1.00 91.75 84 GLY A O 1
ATOM 649 N N . ASP A 1 85 ? 5.343 6.103 -17.938 1.00 81.69 85 ASP A N 1
ATOM 650 C CA . ASP A 1 85 ? 6.347 6.629 -18.881 1.00 81.69 85 ASP A CA 1
ATOM 651 C C . ASP A 1 85 ? 7.790 6.653 -18.318 1.00 81.69 85 ASP A C 1
ATOM 653 O O . ASP A 1 85 ? 8.737 6.848 -19.077 1.00 81.69 85 ASP A O 1
ATOM 657 N N . GLY A 1 86 ? 7.974 6.409 -17.010 1.00 77.06 86 GLY A N 1
ATOM 658 C CA . GLY A 1 86 ? 9.283 6.391 -16.330 1.00 77.06 86 GLY A CA 1
ATOM 659 C C . GLY A 1 86 ? 9.985 7.756 -16.218 1.00 77.06 86 GLY A C 1
ATOM 660 O O . GLY A 1 86 ? 9.438 8.797 -16.590 1.00 77.06 86 GLY A O 1
ATOM 661 N N . GLY A 1 87 ? 11.208 7.759 -15.681 1.00 69.06 87 GLY A N 1
ATOM 662 C CA . GLY A 1 87 ? 12.061 8.937 -15.509 1.00 69.06 87 GLY A CA 1
ATOM 663 C C . GLY A 1 87 ? 11.696 9.833 -14.317 1.00 69.06 87 GLY A C 1
ATOM 664 O O . GLY A 1 87 ? 10.809 9.543 -13.521 1.00 69.06 87 GLY A O 1
ATOM 665 N N . ALA A 1 88 ? 12.343 11.002 -14.223 1.00 57.78 88 ALA A N 1
ATOM 666 C CA . ALA A 1 88 ? 12.221 11.924 -13.082 1.00 57.78 88 ALA A CA 1
ATOM 667 C C . ALA A 1 88 ? 10.778 12.376 -12.735 1.00 57.78 88 ALA A C 1
ATOM 669 O O . ALA A 1 88 ? 10.554 12.903 -11.648 1.00 57.78 88 ALA A O 1
ATOM 670 N N . GLY A 1 89 ? 9.806 12.180 -13.636 1.00 67.25 89 GLY A N 1
ATOM 671 C CA . GLY A 1 89 ? 8.380 12.430 -13.391 1.00 67.25 89 GLY A CA 1
ATOM 672 C C . GLY A 1 89 ? 7.542 11.188 -13.058 1.00 67.25 89 GLY A C 1
ATOM 673 O O . GLY A 1 89 ? 6.393 11.342 -12.664 1.00 67.25 89 GLY A O 1
ATOM 674 N N . GLY A 1 90 ? 8.077 9.974 -13.210 1.00 84.44 90 GLY A N 1
ATOM 675 C CA . GLY A 1 90 ? 7.340 8.722 -13.039 1.00 84.44 90 GLY A CA 1
ATOM 676 C C . GLY A 1 90 ? 7.070 8.338 -11.584 1.00 84.44 90 GLY A C 1
ATOM 677 O O . GLY A 1 90 ? 6.033 7.729 -11.341 1.00 84.44 90 GLY A O 1
ATOM 678 N N . ASN A 1 91 ? 7.968 8.705 -10.652 1.00 91.44 91 ASN A N 1
ATOM 679 C CA . ASN A 1 91 ? 7.924 8.461 -9.194 1.00 91.44 91 ASN A CA 1
ATOM 680 C C . ASN A 1 91 ? 6.667 7.719 -8.729 1.00 91.44 91 ASN A C 1
ATOM 682 O O . ASN A 1 91 ? 5.598 8.322 -8.555 1.00 91.44 91 ASN A O 1
ATOM 686 N N . TRP A 1 92 ? 6.787 6.401 -8.576 1.00 94.31 92 TRP A N 1
ATOM 687 C CA . TRP A 1 92 ? 5.622 5.606 -8.240 1.00 94.31 92 TRP A CA 1
ATOM 688 C C . TRP A 1 92 ? 5.148 5.852 -6.819 1.00 94.31 92 TRP A C 1
ATOM 690 O O . TRP A 1 92 ? 5.926 5.993 -5.869 1.00 94.31 92 TRP A O 1
ATOM 700 N N . TYR A 1 93 ? 3.831 5.802 -6.674 1.00 95.25 93 TYR A N 1
ATOM 701 C CA . TYR A 1 93 ? 3.169 5.827 -5.390 1.00 95.25 93 TYR A CA 1
ATOM 702 C C . TYR A 1 93 ? 2.146 4.703 -5.268 1.00 95.25 93 TYR A C 1
ATOM 704 O O . TYR A 1 93 ? 1.584 4.207 -6.247 1.00 95.25 93 TYR A O 1
ATOM 712 N N . PHE A 1 94 ? 1.882 4.324 -4.024 1.00 96.62 94 PHE A N 1
ATOM 713 C CA . PHE A 1 94 ? 0.970 3.249 -3.671 1.00 96.62 94 PHE A CA 1
ATOM 714 C C . PHE A 1 94 ? 0.052 3.734 -2.554 1.00 96.62 94 PHE A C 1
ATOM 716 O O . PHE A 1 94 ? 0.530 4.166 -1.506 1.00 96.62 94 PHE A O 1
ATOM 723 N N . SER A 1 95 ? -1.265 3.704 -2.756 1.00 97.06 95 SER A N 1
ATOM 724 C CA . SER A 1 95 ? -2.213 4.189 -1.750 1.00 97.06 95 SER A CA 1
ATOM 725 C C . SER A 1 95 ? -2.135 3.369 -0.465 1.00 97.06 95 SER A C 1
ATOM 727 O O . SER A 1 95 ? -2.064 2.138 -0.510 1.00 97.06 95 SER A O 1
ATOM 729 N N . LEU A 1 96 ? -2.243 4.043 0.673 1.00 96.25 96 LEU A N 1
ATOM 730 C CA . LEU A 1 96 ? -2.333 3.416 1.986 1.00 96.25 96 LEU A CA 1
ATOM 731 C C . LEU A 1 96 ? -3.796 3.072 2.339 1.00 96.25 96 LEU A C 1
ATOM 733 O O . LEU A 1 96 ? -4.725 3.626 1.746 1.00 96.25 96 LEU A O 1
ATOM 737 N N . PRO A 1 97 ? -4.035 2.153 3.293 1.00 96.00 97 PRO A N 1
ATOM 738 C CA . PRO A 1 97 ? -5.390 1.734 3.670 1.00 96.00 97 PRO A CA 1
ATOM 739 C C . PRO A 1 97 ? -6.170 2.801 4.456 1.00 96.00 97 PRO A C 1
ATOM 741 O O . PRO A 1 97 ? -7.398 2.776 4.475 1.00 96.00 97 PRO A O 1
ATOM 744 N N . ALA A 1 98 ? -5.477 3.734 5.115 1.00 95.19 98 ALA A N 1
ATOM 745 C CA . ALA A 1 98 ? -6.071 4.827 5.883 1.00 95.19 98 ALA A CA 1
ATOM 746 C C . ALA A 1 98 ? -5.181 6.074 5.835 1.00 95.19 98 ALA A C 1
ATOM 748 O O . ALA A 1 98 ? -3.957 5.951 5.859 1.00 95.19 98 ALA A O 1
ATOM 749 N N . ALA A 1 99 ? -5.784 7.263 5.841 1.00 95.31 99 ALA A N 1
ATOM 750 C CA . ALA A 1 99 ? -5.041 8.520 5.799 1.00 95.31 99 ALA A CA 1
ATOM 751 C C . ALA A 1 99 ? -4.005 8.620 6.942 1.00 95.31 99 ALA A C 1
ATOM 753 O O . ALA A 1 99 ? -4.380 8.461 8.112 1.00 95.31 99 ALA A O 1
ATOM 754 N N . PRO A 1 100 ? -2.718 8.879 6.640 1.00 95.19 100 PRO A N 1
ATOM 755 C CA . PRO A 1 100 ? -1.703 9.099 7.661 1.00 95.19 100 PRO A CA 1
ATOM 756 C C . PRO A 1 100 ? -1.946 10.411 8.412 1.00 95.19 100 PRO A C 1
ATOM 758 O O . PRO A 1 100 ? -2.565 11.341 7.892 1.00 95.19 100 PRO A O 1
ATOM 761 N N . SER A 1 101 ? -1.445 10.492 9.643 1.00 94.06 101 SER A N 1
ATOM 762 C CA . SER A 1 101 ? -1.450 11.728 10.422 1.00 94.06 101 SER A CA 1
ATOM 763 C C . SER A 1 101 ? -0.645 12.811 9.702 1.00 94.06 101 SER A C 1
ATOM 765 O O . SER A 1 101 ? 0.458 12.558 9.216 1.00 94.06 101 SER A O 1
ATOM 767 N N . THR A 1 102 ? -1.159 14.041 9.659 1.00 90.44 102 THR A N 1
ATOM 768 C CA . THR A 1 102 ? -0.449 15.174 9.045 1.00 90.44 102 THR A CA 1
ATOM 769 C C . THR A 1 102 ? 0.843 15.510 9.790 1.00 90.44 102 THR A C 1
ATOM 771 O O . THR A 1 102 ? 1.823 15.886 9.150 1.00 90.44 102 THR A O 1
ATOM 774 N N . THR A 1 103 ? 0.886 15.294 11.111 1.00 86.06 103 THR A N 1
ATOM 775 C CA . THR A 1 103 ? 2.081 15.503 11.948 1.00 86.06 103 THR A CA 1
ATOM 776 C C . THR A 1 103 ? 3.140 14.418 11.770 1.00 86.06 103 THR A C 1
ATOM 778 O O . THR A 1 103 ? 4.301 14.651 12.088 1.00 86.06 103 THR A O 1
ATOM 781 N N . TRP A 1 104 ? 2.751 13.248 11.256 1.00 74.56 104 TRP A N 1
ATOM 782 C CA . TRP A 1 104 ? 3.641 12.114 10.986 1.00 74.56 104 TRP A CA 1
ATOM 783 C C . TRP A 1 104 ? 3.799 11.832 9.480 1.00 74.56 104 TRP A C 1
ATOM 785 O O . TRP A 1 104 ? 4.277 10.778 9.060 1.00 74.56 104 TRP A O 1
ATOM 795 N N . SER A 1 105 ? 3.404 12.784 8.634 1.00 78.75 105 SER A N 1
ATOM 796 C CA . SER A 1 105 ? 3.629 12.715 7.190 1.00 78.75 105 SER A CA 1
ATOM 797 C C . SER A 1 105 ? 5.103 12.985 6.847 1.00 78.75 105 SER A C 1
ATOM 799 O O . SER A 1 105 ? 5.861 13.472 7.683 1.00 78.75 105 SER A O 1
ATOM 801 N N . ALA A 1 106 ? 5.530 12.612 5.640 1.00 83.50 106 ALA A N 1
ATOM 802 C CA . ALA A 1 106 ? 6.904 12.731 5.136 1.00 83.50 106 ALA A CA 1
ATOM 803 C C . ALA A 1 106 ? 7.970 11.879 5.864 1.00 83.50 106 ALA A C 1
ATOM 805 O O . ALA A 1 106 ? 9.165 12.118 5.711 1.00 83.50 106 ALA A O 1
ATOM 806 N N . HIS A 1 107 ? 7.562 10.849 6.611 1.00 82.75 107 HIS A N 1
ATOM 807 C CA . HIS A 1 107 ? 8.492 9.933 7.278 1.00 82.75 107 HIS A CA 1
ATOM 808 C C . HIS A 1 107 ? 8.936 8.791 6.345 1.00 82.75 107 HIS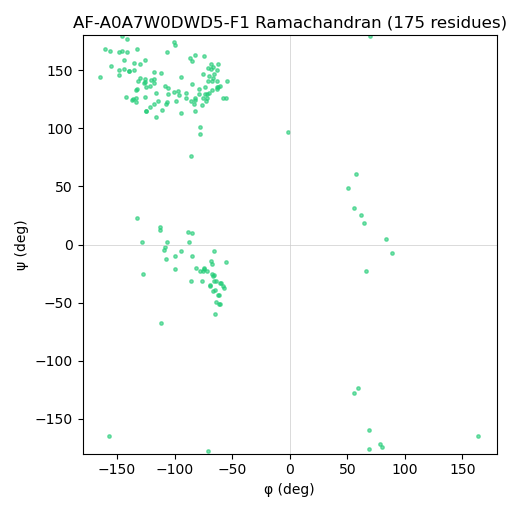 A C 1
ATOM 810 O O . HIS A 1 107 ? 8.106 8.028 5.842 1.00 82.75 107 HIS A O 1
ATOM 816 N N . GLN A 1 108 ? 10.252 8.651 6.151 1.00 82.19 108 GLN A N 1
ATOM 817 C CA . GLN A 1 108 ? 10.902 7.567 5.398 1.00 82.19 108 GLN A CA 1
ATOM 818 C C . GLN A 1 108 ? 11.141 6.339 6.286 1.00 82.19 108 GLN A C 1
ATOM 820 O O . GLN A 1 108 ? 12.244 6.105 6.771 1.00 82.19 108 GLN A O 1
ATOM 825 N N . THR A 1 109 ? 10.090 5.570 6.563 1.00 79.25 109 THR A N 1
ATOM 826 C CA . THR A 1 109 ? 10.159 4.449 7.525 1.00 79.25 109 THR A CA 1
ATOM 827 C C . THR A 1 109 ? 9.639 3.125 6.978 1.00 79.25 109 THR A C 1
ATOM 829 O O . THR A 1 109 ? 9.588 2.135 7.706 1.00 79.25 109 THR A O 1
ATOM 832 N N . GLN A 1 110 ? 9.229 3.088 5.710 1.00 89.06 110 GLN A N 1
ATOM 833 C CA . GLN A 1 110 ? 8.538 1.939 5.131 1.00 89.06 110 GLN A CA 1
ATOM 834 C C . GLN A 1 110 ? 9.501 1.094 4.314 1.00 89.06 110 GLN A C 1
ATOM 836 O O . GLN A 1 110 ? 10.221 1.629 3.475 1.00 89.06 110 GLN A O 1
ATOM 841 N N . HIS A 1 111 ? 9.494 -0.215 4.542 1.00 91.75 111 HIS A N 1
ATOM 842 C CA . HIS A 1 111 ? 10.390 -1.136 3.861 1.00 91.75 111 HIS A CA 1
ATOM 843 C C . HIS A 1 111 ? 9.745 -1.661 2.580 1.00 91.75 111 HIS A C 1
ATOM 845 O O . HIS A 1 111 ? 8.614 -2.161 2.587 1.00 91.75 111 HIS A O 1
ATOM 851 N N . VAL A 1 112 ? 10.496 -1.584 1.489 1.00 94.56 112 VAL A N 1
ATOM 852 C CA . VAL A 1 112 ? 10.063 -1.979 0.155 1.00 94.56 112 VAL A CA 1
ATOM 853 C C . VAL A 1 112 ? 11.049 -2.991 -0.400 1.00 94.56 112 VAL A C 1
ATOM 855 O O . VAL A 1 112 ? 12.261 -2.825 -0.307 1.00 94.56 112 VAL A O 1
ATOM 858 N N . VAL A 1 113 ? 10.531 -4.055 -0.998 1.00 95.19 113 VAL A N 1
ATOM 859 C CA . VAL A 1 113 ? 11.333 -5.022 -1.739 1.00 95.19 113 VAL A CA 1
ATOM 860 C C . VAL A 1 113 ? 10.764 -5.159 -3.134 1.00 95.19 113 VAL A C 1
ATOM 862 O O . VAL A 1 113 ? 9.595 -5.507 -3.284 1.00 95.19 113 VAL A O 1
ATOM 865 N N . TRP A 1 114 ? 11.605 -4.984 -4.144 1.00 94.88 114 TRP A N 1
ATOM 866 C CA . TRP A 1 114 ? 11.265 -5.318 -5.519 1.00 94.88 114 TRP A CA 1
ATOM 867 C C . TRP A 1 114 ? 12.091 -6.517 -5.969 1.00 94.88 114 TRP A C 1
ATOM 869 O O . TRP A 1 114 ? 13.322 -6.496 -5.994 1.00 94.88 114 TRP A O 1
ATOM 879 N N . ARG A 1 115 ? 11.393 -7.615 -6.248 1.00 95.25 115 ARG A N 1
ATOM 880 C CA . ARG A 1 115 ? 11.961 -8.847 -6.775 1.00 95.25 115 ARG A CA 1
ATOM 881 C C . ARG A 1 115 ? 11.849 -8.837 -8.293 1.00 95.25 115 ARG A C 1
ATOM 883 O O . ARG A 1 115 ? 10.740 -8.943 -8.814 1.00 95.25 115 ARG A O 1
ATOM 890 N N . ASP A 1 116 ? 13.001 -8.770 -8.947 1.00 94.12 116 ASP A N 1
ATOM 891 C CA . ASP A 1 116 ? 13.156 -9.075 -10.364 1.00 94.12 116 ASP A CA 1
ATOM 892 C C . ASP A 1 116 ? 13.171 -10.598 -10.496 1.00 94.12 116 ASP A C 1
ATOM 894 O O . ASP A 1 116 ? 14.180 -11.271 -10.243 1.00 94.12 116 ASP A O 1
ATOM 898 N N . ASN A 1 117 ? 12.009 -11.173 -10.785 1.00 89.19 117 ASN A N 1
ATOM 899 C CA . ASN A 1 117 ? 11.901 -12.618 -10.890 1.00 89.19 117 ASN A CA 1
ATOM 900 C C . ASN A 1 117 ? 12.503 -13.117 -12.209 1.00 89.19 117 ASN A C 1
ATOM 902 O O . ASN A 1 117 ? 12.923 -14.272 -12.281 1.00 89.19 117 ASN A O 1
ATOM 906 N N . SER A 1 118 ? 12.592 -12.242 -13.215 1.00 81.50 118 SER A N 1
ATOM 907 C CA . SER A 1 118 ? 13.195 -12.544 -14.511 1.00 81.50 118 SER A CA 1
ATOM 908 C C . SER A 1 118 ? 14.719 -12.722 -14.427 1.00 81.50 118 SER A C 1
ATOM 910 O O . SER A 1 118 ? 15.262 -13.618 -15.074 1.00 81.50 118 SER A O 1
ATOM 912 N N . ALA A 1 119 ? 15.396 -11.963 -13.558 1.00 87.25 119 ALA A N 1
ATOM 913 C CA . ALA A 1 119 ? 16.841 -12.056 -13.322 1.00 87.25 119 ALA A CA 1
ATOM 914 C C . ALA A 1 119 ? 17.222 -12.722 -11.987 1.00 87.25 119 ALA A C 1
ATOM 916 O O . ALA A 1 119 ? 18.403 -12.822 -11.654 1.00 87.25 119 ALA A O 1
ATOM 917 N N . SER A 1 120 ? 16.242 -13.184 -11.201 1.00 88.81 120 SER A N 1
ATOM 918 C CA . SER A 1 120 ? 16.449 -13.736 -9.850 1.00 88.81 120 SER A CA 1
ATOM 919 C C . SER A 1 120 ? 17.184 -12.785 -8.892 1.00 88.81 120 SER A C 1
ATOM 921 O O . SER A 1 120 ? 17.899 -13.231 -7.990 1.00 88.81 120 SER A O 1
ATOM 923 N N . THR A 1 121 ? 16.993 -11.473 -9.054 1.00 92.62 121 THR A N 1
ATOM 924 C CA . THR A 1 121 ? 17.588 -10.451 -8.182 1.00 92.62 121 THR A CA 1
ATOM 925 C C . THR A 1 121 ? 16.547 -9.820 -7.260 1.00 92.62 121 THR A C 1
ATOM 927 O O . THR A 1 121 ? 15.333 -10.016 -7.389 1.00 92.62 121 THR A O 1
ATOM 930 N N . ARG A 1 122 ? 17.026 -9.104 -6.240 1.00 92.50 122 ARG A N 1
ATOM 931 C CA . ARG A 1 122 ? 16.171 -8.432 -5.264 1.00 92.50 122 ARG A CA 1
ATOM 932 C C . ARG A 1 122 ? 16.764 -7.092 -4.872 1.00 92.50 122 ARG A C 1
ATOM 934 O O . ARG A 1 122 ? 17.882 -7.039 -4.367 1.00 92.50 122 ARG A O 1
ATOM 941 N N . TRP A 1 123 ? 15.946 -6.061 -4.996 1.00 93.19 123 TRP A N 1
ATOM 942 C CA . TRP A 1 123 ? 16.254 -4.695 -4.615 1.00 93.19 123 TRP A CA 1
ATOM 943 C C . TRP A 1 123 ? 15.514 -4.352 -3.331 1.00 93.19 123 TRP A C 1
ATOM 945 O O . TRP A 1 123 ? 14.336 -4.683 -3.174 1.00 93.19 123 TRP A O 1
ATOM 955 N N . HIS A 1 124 ? 16.221 -3.725 -2.396 1.00 93.19 124 HIS A N 1
ATOM 956 C CA . HIS A 1 124 ? 15.659 -3.244 -1.137 1.00 93.19 124 HIS A CA 1
ATOM 957 C C . HIS A 1 124 ? 15.596 -1.730 -1.190 1.00 93.19 124 HIS A C 1
ATOM 959 O O . HIS A 1 124 ? 16.535 -1.072 -1.642 1.00 93.19 124 HIS A O 1
ATOM 965 N N . GLY A 1 125 ? 14.480 -1.191 -0.735 1.00 92.88 125 GLY A N 1
ATOM 966 C CA . GLY A 1 125 ? 14.220 0.227 -0.745 1.00 92.88 125 GLY A CA 1
ATOM 967 C C . GLY A 1 125 ? 13.497 0.682 0.505 1.00 92.88 125 GLY A C 1
ATOM 968 O O . GLY A 1 125 ? 12.942 -0.108 1.275 1.00 92.88 125 GLY A O 1
ATOM 969 N N . VAL A 1 126 ? 13.506 1.993 0.677 1.00 91.94 126 VAL A N 1
ATOM 970 C CA . VAL A 1 126 ? 12.722 2.698 1.679 1.00 91.94 126 VAL A CA 1
ATOM 971 C C . VAL A 1 126 ? 11.758 3.635 0.976 1.00 91.94 126 VAL A C 1
ATOM 973 O O . VAL A 1 126 ? 12.089 4.219 -0.052 1.00 91.94 126 VAL A O 1
ATOM 976 N N . GLY A 1 127 ? 10.552 3.768 1.515 1.00 92.88 127 GLY A N 1
ATOM 977 C CA . GLY A 1 127 ? 9.560 4.703 1.003 1.00 92.88 127 GLY A CA 1
ATOM 978 C C . GLY A 1 127 ? 9.043 5.650 2.076 1.00 92.88 127 GLY A C 1
ATOM 979 O O . GLY A 1 127 ? 9.119 5.393 3.282 1.00 92.88 127 GLY A O 1
ATOM 980 N N 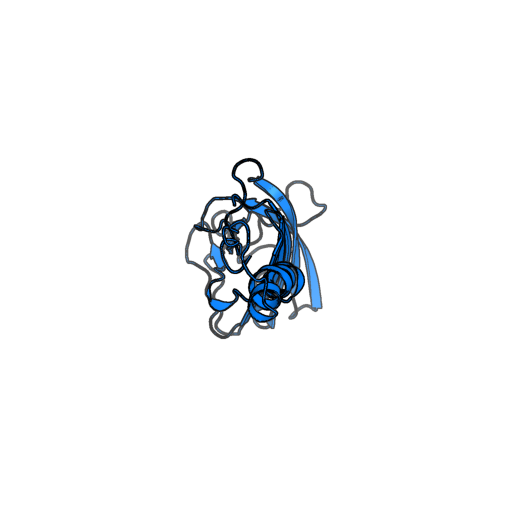. THR A 1 128 ? 8.499 6.763 1.601 1.00 93.06 128 THR A N 1
ATOM 981 C CA . THR A 1 128 ? 7.962 7.853 2.410 1.00 93.06 128 THR A CA 1
ATOM 982 C C . THR A 1 128 ? 6.456 7.708 2.578 1.00 93.06 128 THR A C 1
ATOM 984 O O . THR A 1 128 ? 5.729 7.614 1.588 1.00 93.06 128 THR A O 1
ATOM 987 N N . VAL A 1 129 ? 5.965 7.764 3.817 1.00 94.88 129 VAL A N 1
ATOM 988 C CA . VAL A 1 129 ? 4.528 7.920 4.097 1.00 94.88 129 VAL A CA 1
ATOM 989 C C . VAL A 1 129 ? 4.118 9.366 3.831 1.00 94.88 129 VAL A C 1
ATOM 991 O O . VAL A 1 129 ? 4.698 10.291 4.394 1.00 94.88 129 VAL A O 1
ATOM 994 N N . SER A 1 130 ? 3.099 9.587 3.006 1.00 93.94 130 SER A N 1
ATOM 995 C CA . SER A 1 130 ? 2.629 10.920 2.623 1.00 93.94 130 SER A CA 1
ATOM 996 C C . SER A 1 130 ? 1.108 11.032 2.673 1.00 93.94 130 SER A C 1
ATOM 998 O O . SER A 1 130 ? 0.392 10.068 2.425 1.00 93.94 130 SER A O 1
ATOM 1000 N N . THR A 1 131 ? 0.608 12.232 2.961 1.00 95.00 131 THR A N 1
ATOM 1001 C CA . THR A 1 131 ? -0.819 12.598 2.922 1.00 95.00 131 THR A CA 1
ATOM 1002 C C . THR A 1 131 ? -1.286 13.062 1.537 1.00 95.00 131 THR A C 1
ATOM 1004 O O . THR A 1 131 ? -2.432 13.471 1.381 1.00 95.00 131 THR A O 1
ATOM 1007 N N . THR A 1 132 ? -0.404 13.052 0.537 1.00 93.25 132 THR A N 1
ATOM 1008 C CA . THR A 1 132 ? -0.665 13.586 -0.812 1.00 93.25 132 THR A CA 1
ATOM 1009 C C . THR A 1 132 ? -1.004 12.475 -1.813 1.00 93.25 132 THR A C 1
ATOM 1011 O O . THR A 1 132 ? -0.940 11.302 -1.462 1.00 93.25 132 THR A O 1
ATOM 1014 N N . LEU A 1 133 ? -1.371 12.845 -3.051 1.00 93.56 133 LEU A N 1
ATOM 1015 C CA . LEU A 1 133 ? -1.632 11.972 -4.220 1.00 93.56 133 LEU A CA 1
ATOM 1016 C C . LEU A 1 133 ? -2.844 11.029 -4.123 1.00 93.56 133 LEU A C 1
ATOM 1018 O O . LEU A 1 133 ? -3.404 10.651 -5.146 1.00 93.56 133 LEU A O 1
ATOM 1022 N N . HIS A 1 134 ? -3.299 10.691 -2.918 1.00 96.00 134 HIS A N 1
ATOM 1023 C CA . HIS A 1 134 ? -4.486 9.875 -2.694 1.00 96.00 134 HIS A CA 1
ATOM 1024 C C . HIS A 1 134 ? -5.194 10.274 -1.392 1.00 96.00 134 HIS A C 1
ATOM 1026 O O . HIS A 1 134 ? -4.547 10.678 -0.428 1.00 96.00 134 HIS A O 1
ATOM 1032 N N . ALA A 1 135 ? -6.521 10.117 -1.327 1.00 94.19 135 ALA A N 1
ATOM 1033 C CA . ALA A 1 135 ? -7.321 10.502 -0.155 1.00 94.19 135 ALA A CA 1
ATOM 1034 C C . ALA A 1 135 ? -6.921 9.747 1.128 1.00 94.19 135 ALA A C 1
ATOM 1036 O O . ALA A 1 135 ? -6.937 10.310 2.220 1.00 94.19 135 ALA A O 1
ATOM 1037 N N . ASN A 1 136 ? -6.499 8.488 0.989 1.00 94.81 136 ASN A N 1
ATOM 1038 C CA . ASN A 1 136 ? -5.978 7.682 2.097 1.00 94.81 136 ASN A CA 1
ATOM 1039 C C . ASN A 1 136 ? -4.460 7.842 2.300 1.00 94.81 136 ASN A C 1
ATOM 1041 O O . ASN A 1 136 ? -3.864 7.075 3.048 1.00 94.81 136 ASN A O 1
ATOM 1045 N N . GLY A 1 137 ? -3.825 8.811 1.639 1.00 95.00 137 GLY A N 1
ATOM 1046 C CA . GLY A 1 137 ? -2.373 8.950 1.594 1.00 95.00 137 GLY A CA 1
ATOM 1047 C C . GLY A 1 137 ? -1.684 7.848 0.790 1.00 95.00 137 GLY A C 1
ATOM 1048 O O . GLY A 1 137 ? -2.322 6.940 0.246 1.00 95.00 137 GLY A O 1
ATOM 1049 N N . THR A 1 138 ? -0.360 7.940 0.710 1.00 95.62 138 THR A N 1
ATOM 1050 C CA . THR A 1 138 ? 0.469 7.092 -0.149 1.00 95.62 138 THR A CA 1
ATOM 1051 C C . THR A 1 138 ? 1.805 6.735 0.486 1.00 95.62 138 THR A C 1
ATOM 1053 O O . THR A 1 138 ? 2.397 7.537 1.207 1.00 95.62 138 THR A O 1
ATOM 1056 N N . LEU A 1 139 ? 2.326 5.573 0.116 1.00 95.44 139 LEU A N 1
ATOM 1057 C CA . LEU A 1 139 ? 3.750 5.272 0.094 1.00 95.44 139 LEU A CA 1
ATOM 1058 C C . LEU A 1 139 ? 4.335 5.802 -1.225 1.00 95.44 139 LEU A C 1
ATOM 1060 O O . LEU A 1 139 ? 3.868 5.389 -2.281 1.00 95.44 139 LEU A O 1
ATOM 1064 N N . ARG A 1 140 ? 5.313 6.711 -1.179 1.00 93.56 140 ARG A N 1
ATOM 1065 C CA . ARG A 1 140 ? 5.924 7.357 -2.365 1.00 93.56 140 ARG A CA 1
ATOM 1066 C C . ARG A 1 140 ? 7.410 7.643 -2.156 1.00 93.56 140 ARG A C 1
ATOM 1068 O O . ARG A 1 140 ? 7.919 7.391 -1.062 1.00 93.56 140 ARG A O 1
ATOM 1075 N N . ASN A 1 141 ? 8.085 8.212 -3.159 1.00 92.12 141 ASN A N 1
ATOM 1076 C CA . ASN A 1 141 ? 9.527 8.495 -3.119 1.00 92.12 141 ASN A CA 1
ATOM 1077 C C . ASN A 1 141 ? 10.300 7.245 -2.690 1.00 92.12 141 ASN A C 1
ATOM 1079 O O . ASN A 1 141 ? 11.082 7.275 -1.738 1.00 92.12 141 ASN A O 1
ATOM 1083 N N . ILE A 1 142 ? 9.976 6.121 -3.326 1.00 93.19 142 ILE A N 1
ATOM 1084 C CA . ILE A 1 142 ? 10.636 4.860 -3.028 1.00 93.19 142 ILE A CA 1
ATOM 1085 C C . ILE A 1 142 ? 12.028 4.925 -3.626 1.00 93.19 142 ILE A C 1
ATOM 1087 O O . ILE A 1 142 ? 12.198 5.285 -4.784 1.00 93.19 142 ILE A O 1
ATOM 1091 N N . GLN A 1 143 ? 13.018 4.608 -2.815 1.00 91.38 143 GLN A N 1
ATOM 1092 C CA . GLN A 1 143 ? 14.417 4.799 -3.138 1.00 91.38 143 GLN A CA 1
ATOM 1093 C C . GLN A 1 143 ? 15.219 3.606 -2.641 1.00 91.38 143 GLN A C 1
ATOM 1095 O O . GLN A 1 143 ? 14.856 2.989 -1.639 1.00 91.38 143 GLN A O 1
ATOM 1100 N N . GLN A 1 144 ? 16.316 3.276 -3.323 1.00 90.44 144 GLN A N 1
ATOM 1101 C CA . GLN A 1 144 ? 17.184 2.182 -2.893 1.00 90.44 144 GLN A CA 1
ATOM 1102 C C . GLN A 1 144 ? 17.787 2.477 -1.511 1.00 90.44 144 GLN A C 1
ATOM 1104 O O . GLN A 1 144 ? 18.247 3.589 -1.249 1.00 90.44 144 GLN A O 1
ATOM 1109 N N . ALA A 1 145 ? 17.783 1.475 -0.631 1.00 85.00 145 ALA A N 1
ATOM 1110 C CA . ALA A 1 145 ? 18.399 1.586 0.686 1.00 85.00 145 ALA A CA 1
ATOM 1111 C C . ALA A 1 145 ? 19.934 1.616 0.580 1.00 85.00 145 ALA A C 1
ATOM 1113 O O . ALA A 1 145 ? 20.514 1.043 -0.343 1.00 85.00 145 ALA A O 1
ATOM 1114 N N . ASP A 1 146 ? 20.584 2.264 1.548 1.00 82.62 146 ASP A N 1
ATOM 1115 C CA . ASP A 1 146 ? 22.040 2.224 1.751 1.00 82.62 146 ASP A CA 1
ATOM 1116 C C . AS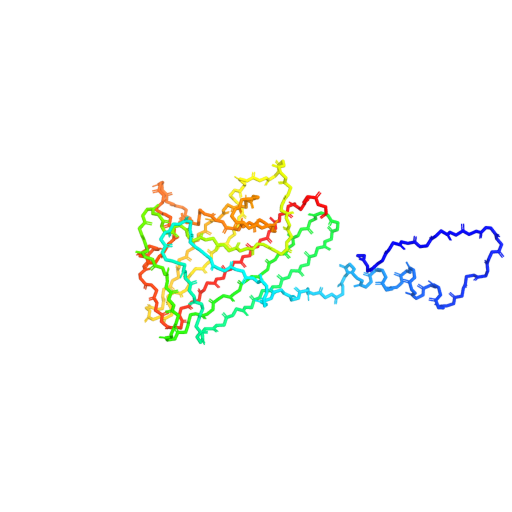P A 1 146 ? 22.895 2.786 0.595 1.00 82.62 146 ASP A C 1
ATOM 1118 O O . ASP A 1 146 ? 24.070 2.446 0.449 1.00 82.62 146 ASP A O 1
ATOM 1122 N N . VAL A 1 147 ? 22.329 3.693 -0.210 1.00 82.94 147 VAL A N 1
ATOM 1123 C CA . VAL A 1 147 ? 23.039 4.435 -1.266 1.00 82.94 147 VAL A CA 1
ATOM 1124 C C . VAL A 1 147 ? 22.933 5.937 -0.997 1.00 82.94 147 VAL A C 1
ATOM 1126 O O . VAL A 1 147 ? 21.898 6.426 -0.550 1.00 82.94 147 VAL A O 1
ATOM 1129 N N . ALA A 1 148 ? 24.004 6.691 -1.254 1.00 76.06 148 ALA A N 1
ATOM 1130 C CA . ALA A 1 148 ? 23.972 8.148 -1.162 1.00 76.06 148 ALA A CA 1
ATOM 1131 C C . ALA A 1 148 ? 23.260 8.737 -2.393 1.00 76.06 148 ALA A C 1
ATOM 1133 O O . ALA A 1 148 ? 23.731 8.559 -3.510 1.00 76.06 148 ALA A O 1
ATOM 1134 N N . SER A 1 149 ? 22.162 9.469 -2.177 1.00 76.62 149 SER A N 1
ATOM 1135 C CA . SER A 1 149 ? 21.320 10.076 -3.231 1.00 76.62 149 SER A CA 1
ATOM 1136 C C . SER A 1 149 ? 20.758 9.068 -4.249 1.00 76.62 149 SER A C 1
ATOM 1138 O O . SER A 1 149 ? 21.064 9.161 -5.436 1.00 76.62 149 SER A O 1
ATOM 1140 N N . PRO A 1 150 ? 19.954 8.090 -3.800 1.00 82.00 150 PRO A N 1
ATOM 1141 C CA . PRO A 1 150 ? 19.351 7.105 -4.687 1.00 82.00 150 PRO A CA 1
ATOM 1142 C C . PRO A 1 150 ? 18.310 7.747 -5.611 1.00 82.00 150 PRO A C 1
ATOM 1144 O O . PRO A 1 150 ? 17.493 8.570 -5.176 1.00 82.00 150 PRO A O 1
ATOM 1147 N N . ASP A 1 151 ? 18.294 7.301 -6.865 1.00 87.75 151 ASP A N 1
ATOM 1148 C CA . ASP A 1 151 ? 17.196 7.591 -7.778 1.00 87.75 151 ASP A CA 1
ATOM 1149 C C . ASP A 1 151 ? 15.885 6.987 -7.257 1.00 87.75 151 ASP A C 1
ATOM 1151 O O . ASP A 1 151 ? 15.848 6.048 -6.447 1.00 87.75 151 ASP A O 1
ATOM 1155 N N . ILE A 1 152 ? 14.786 7.588 -7.694 1.00 90.19 152 ILE A N 1
ATOM 1156 C CA . ILE A 1 152 ? 13.443 7.199 -7.283 1.00 90.19 152 ILE A CA 1
ATOM 1157 C C . ILE A 1 152 ? 12.967 6.044 -8.162 1.00 90.19 152 ILE A C 1
ATOM 1159 O O . ILE A 1 152 ? 13.182 6.041 -9.369 1.00 90.19 152 ILE A O 1
ATOM 1163 N N . TRP A 1 153 ? 12.317 5.061 -7.548 1.00 92.56 153 TRP A N 1
ATOM 1164 C CA . TRP A 1 153 ? 11.805 3.886 -8.236 1.00 92.56 153 TRP A CA 1
ATOM 1165 C C . TRP A 1 153 ? 10.620 4.248 -9.137 1.00 92.56 153 TRP A C 1
ATOM 1167 O O . TRP A 1 153 ? 9.662 4.904 -8.712 1.00 92.56 153 TRP A O 1
ATOM 1177 N N . ASP A 1 154 ? 10.703 3.795 -10.382 1.00 93.06 154 ASP A N 1
ATOM 1178 C CA . ASP A 1 154 ? 9.756 4.049 -11.461 1.00 93.06 154 ASP A CA 1
ATOM 1179 C C . ASP A 1 154 ? 9.848 2.948 -12.543 1.00 93.06 154 ASP A C 1
ATOM 1181 O O . ASP A 1 154 ? 10.431 1.885 -12.333 1.00 93.06 154 ASP A O 1
ATOM 1185 N N . ALA A 1 155 ? 9.282 3.193 -13.730 1.00 92.69 155 ALA A N 1
ATOM 1186 C CA . ALA A 1 155 ? 9.282 2.243 -14.849 1.00 92.69 155 ALA A CA 1
ATOM 1187 C C . ALA A 1 155 ? 10.666 1.935 -15.456 1.00 92.69 155 ALA A C 1
ATOM 1189 O O . ALA A 1 155 ? 10.768 1.106 -16.360 1.00 92.69 155 ALA A O 1
ATOM 1190 N N . THR A 1 156 ? 11.716 2.619 -15.015 1.00 91.06 156 THR A N 1
ATOM 1191 C CA . THR A 1 156 ? 13.082 2.518 -15.540 1.00 91.06 156 THR A CA 1
ATOM 1192 C C . THR A 1 156 ? 14.125 2.238 -14.459 1.00 91.06 156 THR A C 1
ATOM 1194 O O . THR A 1 156 ? 15.161 1.649 -14.766 1.00 91.06 156 THR A O 1
ATOM 1197 N N . PHE A 1 157 ? 13.857 2.613 -13.207 1.00 90.31 157 PHE A N 1
ATOM 1198 C CA . PHE A 1 157 ? 14.755 2.447 -12.068 1.00 90.31 157 PHE A CA 1
ATOM 1199 C C . PHE A 1 157 ? 14.073 1.692 -10.911 1.00 90.31 157 PHE A C 1
ATOM 1201 O O . PHE A 1 157 ? 12.909 1.964 -10.624 1.00 90.31 157 PHE A O 1
ATOM 1208 N N . PRO A 1 158 ? 14.773 0.810 -10.162 1.00 89.50 158 PRO A N 1
ATOM 1209 C CA . PRO A 1 158 ? 16.161 0.353 -10.327 1.00 89.50 158 PRO A CA 1
ATOM 1210 C C . PRO A 1 158 ? 16.412 -0.506 -11.567 1.00 89.50 158 PRO A C 1
ATOM 1212 O O . PRO A 1 158 ? 17.564 -0.723 -11.933 1.00 89.50 158 PRO A O 1
ATOM 1215 N N . PHE A 1 159 ? 15.356 -0.994 -12.212 1.00 91.56 159 PHE A N 1
ATOM 1216 C CA . PHE A 1 159 ? 15.425 -1.731 -13.468 1.00 91.56 159 PHE A CA 1
ATOM 1217 C C . PHE A 1 159 ? 14.086 -1.628 -14.210 1.00 91.56 159 PHE A C 1
ATOM 1219 O O . PHE A 1 159 ? 13.077 -1.214 -13.639 1.00 91.56 159 PHE A O 1
ATOM 1226 N N . ALA A 1 160 ? 14.076 -2.013 -15.486 1.00 92.00 160 ALA A N 1
ATOM 1227 C CA . ALA A 1 160 ? 12.858 -2.045 -16.288 1.00 92.00 160 ALA A CA 1
ATOM 1228 C C . ALA A 1 160 ? 11.949 -3.216 -15.849 1.00 92.00 160 ALA A C 1
ATOM 1230 O O . ALA A 1 160 ? 12.400 -4.361 -15.895 1.00 92.00 160 ALA A O 1
ATOM 1231 N N . PRO A 1 161 ? 10.683 -2.972 -15.467 1.00 93.38 161 PRO A N 1
ATOM 1232 C CA . PRO A 1 161 ? 9.784 -4.024 -15.006 1.00 93.38 161 PRO A CA 1
ATOM 1233 C C . PRO A 1 161 ? 9.429 -5.032 -16.096 1.00 93.38 161 PRO A C 1
ATOM 1235 O O . PRO A 1 161 ? 9.234 -4.673 -17.259 1.00 93.38 161 PRO A O 1
ATOM 1238 N N . ALA A 1 162 ? 9.234 -6.281 -15.688 1.00 94.62 162 ALA A N 1
ATOM 1239 C CA . ALA A 1 162 ? 8.789 -7.367 -16.542 1.00 94.62 162 ALA A CA 1
ATOM 1240 C C . ALA A 1 162 ? 7.645 -8.177 -15.907 1.00 94.62 162 ALA A C 1
ATOM 1242 O O . ALA A 1 162 ? 7.300 -8.058 -14.727 1.00 94.62 162 ALA A O 1
ATOM 1243 N N . ALA A 1 163 ? 7.022 -9.031 -16.719 1.00 96.00 163 ALA A N 1
ATOM 1244 C CA . ALA A 1 163 ? 5.989 -9.947 -16.252 1.00 96.00 163 ALA A CA 1
ATOM 1245 C C . ALA A 1 163 ? 6.557 -10.940 -15.222 1.00 96.00 163 ALA A C 1
ATOM 1247 O O . ALA A 1 163 ? 7.593 -11.563 -15.447 1.00 96.00 163 ALA A O 1
ATOM 1248 N N . GLY A 1 164 ? 5.838 -11.135 -14.118 1.00 95.44 164 GLY A N 1
ATOM 1249 C CA . GLY A 1 164 ? 6.236 -12.017 -13.021 1.00 95.44 164 GLY A CA 1
ATOM 1250 C C . GLY A 1 164 ? 7.083 -11.347 -11.938 1.00 95.44 164 GLY A C 1
ATOM 1251 O O . GLY A 1 164 ? 7.303 -11.969 -10.897 1.00 95.44 164 GLY A O 1
ATOM 1252 N N . ASP A 1 165 ? 7.511 -10.100 -12.134 1.00 96.62 165 ASP A N 1
ATOM 1253 C CA . ASP A 1 165 ? 8.172 -9.324 -11.088 1.00 96.62 165 ASP A CA 1
ATOM 1254 C C . ASP A 1 165 ? 7.205 -8.977 -9.961 1.00 96.62 165 ASP A C 1
ATOM 1256 O O . ASP A 1 165 ? 5.988 -8.875 -10.154 1.00 96.62 165 ASP A O 1
ATOM 1260 N N . ILE A 1 166 ? 7.751 -8.828 -8.753 1.00 96.19 166 ILE A N 1
ATOM 1261 C CA . ILE A 1 166 ? 6.938 -8.693 -7.546 1.00 96.19 166 ILE A CA 1
ATOM 1262 C C . ILE A 1 166 ? 7.440 -7.554 -6.674 1.00 96.19 166 ILE A C 1
ATOM 1264 O O . ILE A 1 166 ? 8.587 -7.561 -6.228 1.00 96.19 166 ILE A O 1
ATOM 1268 N N . PHE A 1 167 ? 6.538 -6.642 -6.341 1.00 95.31 167 PHE A N 1
ATOM 1269 C CA . PHE A 1 167 ? 6.745 -5.627 -5.321 1.00 95.31 167 PHE A CA 1
ATOM 1270 C C . PHE A 1 167 ? 6.125 -6.075 -4.004 1.00 95.31 167 PHE A C 1
ATOM 1272 O O . PHE A 1 167 ? 4.973 -6.505 -3.971 1.00 95.31 167 PHE A O 1
ATOM 1279 N N . TYR A 1 168 ? 6.876 -5.951 -2.916 1.00 95.62 168 TYR A N 1
ATOM 1280 C CA . TYR A 1 168 ? 6.424 -6.196 -1.553 1.00 95.62 168 TYR A CA 1
ATOM 1281 C C . TYR A 1 168 ? 6.608 -4.927 -0.738 1.00 95.62 168 TYR A C 1
ATOM 1283 O O . TYR A 1 168 ? 7.737 -4.464 -0.569 1.00 95.62 168 TYR A O 1
ATOM 1291 N N . HIS A 1 169 ? 5.518 -4.373 -0.218 1.00 93.38 169 HIS A N 1
ATOM 1292 C CA . HIS A 1 169 ? 5.567 -3.202 0.651 1.00 93.38 169 HIS A CA 1
ATOM 1293 C C . HIS A 1 169 ? 5.010 -3.575 2.002 1.00 93.38 169 HIS A C 1
ATOM 1295 O O . HIS A 1 169 ? 4.002 -4.276 2.107 1.00 93.38 169 HIS A O 1
ATOM 1301 N N . GLN A 1 170 ? 5.654 -3.090 3.045 1.00 94.19 170 GLN A N 1
ATOM 1302 C CA . GLN A 1 170 ? 5.150 -3.281 4.385 1.00 94.19 170 GLN A CA 1
ATOM 1303 C C . GLN A 1 170 ? 5.660 -2.195 5.304 1.00 94.19 170 GLN A C 1
ATOM 1305 O O . GLN A 1 170 ? 6.760 -1.659 5.139 1.00 94.19 170 GLN A O 1
ATOM 1310 N N . GLY A 1 171 ? 4.877 -1.952 6.338 1.00 93.62 171 GLY A N 1
ATOM 1311 C CA . GLY A 1 171 ? 5.356 -1.206 7.474 1.00 93.62 171 GLY A CA 1
ATOM 1312 C C . GLY A 1 171 ? 4.233 -0.707 8.351 1.00 93.62 171 GLY A C 1
ATOM 1313 O O . GLY A 1 171 ? 3.093 -1.176 8.290 1.00 93.62 171 GLY A O 1
ATOM 1314 N N . ARG A 1 172 ? 4.621 0.235 9.205 1.00 93.56 172 ARG A N 1
ATOM 1315 C CA . ARG A 1 172 ? 3.793 0.793 10.261 1.00 93.56 172 ARG A CA 1
ATOM 1316 C C . ARG A 1 172 ? 3.763 2.306 10.162 1.00 93.56 172 ARG A C 1
ATOM 1318 O O . ARG A 1 172 ? 4.806 2.925 9.946 1.00 93.56 172 ARG A O 1
ATOM 1325 N N . TYR A 1 173 ? 2.595 2.900 10.368 1.00 94.12 173 TYR A N 1
ATOM 1326 C CA . TYR A 1 173 ? 2.449 4.352 10.446 1.00 94.12 173 TYR A CA 1
ATOM 1327 C C . TYR A 1 173 ? 1.320 4.772 11.395 1.00 94.12 173 TYR A C 1
ATOM 1329 O O . TYR A 1 173 ? 0.497 3.954 11.812 1.00 94.12 173 TYR A O 1
ATOM 1337 N N . GLU A 1 174 ? 1.311 6.056 11.757 1.00 94.12 174 GLU A N 1
ATOM 1338 C CA . GLU A 1 174 ? 0.229 6.685 12.516 1.00 94.12 174 GLU A CA 1
ATOM 1339 C C . GLU A 1 174 ? -0.830 7.254 11.558 1.00 94.12 174 GLU A C 1
ATOM 1341 O O . GLU A 1 174 ? -0.502 8.049 10.674 1.00 94.12 174 GLU A O 1
ATOM 1346 N N . SER A 1 175 ? -2.098 6.879 11.729 1.00 94.00 175 SER A N 1
ATOM 1347 C CA . SER A 1 175 ? -3.238 7.429 10.991 1.00 94.00 175 SER A CA 1
ATOM 1348 C C . SER A 1 175 ? -3.785 8.714 11.620 1.00 94.00 175 SER A C 1
ATOM 1350 O O . SER A 1 175 ? -3.626 8.965 12.814 1.00 94.00 175 SER A O 1
ATOM 1352 N N . ALA A 1 176 ? -4.482 9.527 10.822 1.00 91.62 176 ALA A N 1
ATOM 1353 C CA . ALA A 1 176 ? -5.108 10.770 11.286 1.00 91.62 176 ALA A CA 1
ATOM 1354 C C . ALA A 1 176 ? -6.248 10.535 12.304 1.00 91.62 176 ALA A C 1
ATOM 1356 O O . ALA A 1 176 ? -6.472 11.355 13.197 1.00 91.62 176 ALA A O 1
ATOM 1357 N N . ALA A 1 177 ? -6.949 9.405 12.176 1.00 83.06 177 ALA A N 1
ATOM 1358 C CA . ALA A 1 177 ? -8.000 8.918 13.072 1.00 83.06 177 ALA A CA 1
ATOM 1359 C C . ALA A 1 177 ? -7.929 7.396 13.164 1.00 83.06 177 ALA A C 1
ATOM 1361 O O . ALA A 1 177 ? -7.471 6.768 12.183 1.00 83.06 177 ALA A O 1
#

Foldseek 3Di:
DVDDADDDDPPDDCDPVNCCVRPVVVVCLQVPDWDWPQVVKDKFFQDFDTKDQVPKGKTKTWHDDPQKIWIKIKTAHAQPIGFGDDDPRGWIKMADPAAFAPVFFQDFDKWKWKQPVVVRDIFIWTWTFHNPPDVRTITTQTFGPPDDPGDGDGCPPPHHDDHGIMMMIIDMGGHND

Sequence (177 aa):
MTFAPRTWVVGEVVTAALLNQEIRDQFNSFFGAWTDYSATMVWGAEGGTQPAIGNGTIVARYIKVGRTVDYLQRITLGSTSTYGDGGAGGNWYFSLPAAPSTTWSAHQTQHVVWRDNSASTRWHGVGTVSTTLHANGTLRNIQQADVASPDIWDATFPFAPAAGDIFYHQGRYESAA

Nearest PDB structures (foldseek):
  2v43-assembly1_B  TM=2.385E-01  e=7.855E+00  Escherichia coli BL21(DE3)
  5nqy-assembly1_A  TM=2.255E-01  e=7.055E+00  Neisseria meningitidis
  3lf4-assembly1_B  TM=1.958E-01  e=7.055E+00  Discosoma sp.